Protein AF-A0A4P5XAL6-F1 (afdb_monomer_lite)

Sequence (245 aa):
MLFCTIQKLPTIPAFHLHRITQPHPPSHYTIPGISLDSVKIIDDGGYAGVNVNTYTNENTSASTTALATDFLDVSVTLSTTAAQTLGTVAGSGTASFAITGGGANFQLASKVDIAGQVSIDLQDVAARKLGNTSAGFLNSLASGKANNVVDGDIADAQKVIGEAIKQVSGLRGRVGAFQKNTVGATIRSLGVKIENTAAAQSVIRDADFASETTNLTRSQILISASTNILSIADSAPQSALQLLG

pLDDT: mean 73.7, std 19.78, range [31.06, 97.69]

Radius of gyration: 45.72 Å; chains: 1; bounding box: 78×53×187 Å

Foldseek 3Di:
DDDDDDDDDDDDDDDDDDDDDDPDDPPPPPPQFDDAPDQDQDCPPPDTDGDGDGDHPDQADWDWDWDDDPAFTWIAIDGNVCVPDPPQCQDDDDRNTDRPGHWDWDQLDPDPDPVRIDTDDDDDLPQSPQFHRVLHGNVQCDPPHACDPPPHDVVSNVNSVVRSCVNVVVRVVSVVCCCCPPNVVSVVVVVVVVVVVVVVVVVVVVVVVVVVVVVVVVVVVVVVVVVVVVVVVVVVVVVVVVVVD

Secondary structure (DSSP, 8-state):
-----------PPP-------PPPPP-----TT-------EEESSS-EEE------SSTT--EEEEEE-SS-EEEEEE-HHHHSSTTTTSSSS--SEEE----EEEE-SSS-SGGGEEEE-----STTTSEETTTEEGGGGSTTSTT-TTTS-HHHHHHHHHHHHHHHHHHHHHHHHIIIIIIHHHHHHHHHHHHHHHHHHHHHHHHHHHHHHHHHHHHHHHHHHHHHHHHHHHHHHHHHHTTT-

Structure (mmCIF, N/CA/C/O backbone):
data_AF-A0A4P5XAL6-F1
#
_entry.id   AF-A0A4P5XAL6-F1
#
loop_
_atom_site.group_PDB
_atom_site.id
_atom_site.type_symbol
_atom_site.label_atom_id
_atom_site.label_alt_id
_atom_site.label_comp_id
_atom_site.label_asym_id
_atom_site.label_entity_id
_atom_site.label_seq_id
_atom_site.pdbx_PDB_ins_code
_atom_site.Cartn_x
_atom_site.Cartn_y
_atom_site.Cartn_z
_atom_site.occupancy
_atom_site.B_iso_or_equiv
_atom_site.auth_seq_id
_atom_site.auth_comp_id
_atom_site.auth_asym_id
_atom_site.auth_atom_id
_atom_site.pdbx_PDB_model_num
ATOM 1 N N . MET A 1 1 ? -33.992 -4.496 -98.485 1.00 41.31 1 MET A N 1
ATOM 2 C CA . MET A 1 1 ? -34.266 -5.822 -99.072 1.00 41.31 1 MET A CA 1
ATOM 3 C C . MET A 1 1 ? -34.279 -6.829 -97.945 1.00 41.31 1 MET A C 1
ATOM 5 O O . MET A 1 1 ? -33.242 -7.158 -97.391 1.00 41.31 1 MET A O 1
ATOM 9 N N . LEU A 1 2 ? -35.493 -7.178 -97.543 1.00 32.94 2 LEU A N 1
ATOM 10 C CA . LEU A 1 2 ? -35.835 -8.144 -96.516 1.00 32.94 2 LEU A CA 1
ATOM 11 C C . LEU A 1 2 ? -36.034 -9.473 -97.255 1.00 32.94 2 LEU A C 1
ATOM 13 O O . LEU A 1 2 ? -36.928 -9.546 -98.095 1.00 32.94 2 LEU A O 1
ATOM 17 N N . PHE A 1 3 ? -35.199 -10.480 -97.006 1.00 37.75 3 PHE A N 1
ATOM 18 C CA . PHE A 1 3 ? -35.460 -11.835 -97.492 1.00 37.75 3 PHE A CA 1
ATOM 19 C C . PHE A 1 3 ? -35.366 -12.831 -96.341 1.00 37.75 3 PHE A C 1
ATOM 21 O O . PHE A 1 3 ? -34.322 -13.053 -95.736 1.00 37.75 3 PHE A O 1
ATOM 28 N N . CYS A 1 4 ? -36.545 -13.360 -96.047 1.00 31.06 4 CYS A N 1
ATOM 29 C CA . CYS A 1 4 ? -36.874 -14.467 -95.176 1.00 31.06 4 CYS A CA 1
ATOM 30 C C . CYS A 1 4 ? -36.372 -15.785 -95.786 1.00 31.06 4 CYS A C 1
ATOM 32 O O . CYS A 1 4 ? -36.557 -16.021 -96.982 1.00 31.06 4 CYS A O 1
ATOM 34 N N . THR A 1 5 ? -35.802 -16.681 -94.980 1.00 40.19 5 THR A N 1
ATOM 35 C CA . THR A 1 5 ? -35.803 -18.118 -95.289 1.00 40.19 5 THR A CA 1
ATOM 36 C C . THR A 1 5 ? -35.949 -18.918 -93.996 1.00 40.19 5 THR A C 1
ATOM 38 O O . THR A 1 5 ? -35.354 -18.611 -92.968 1.00 40.19 5 THR A O 1
ATOM 41 N N . ILE A 1 6 ? -36.849 -19.890 -94.074 1.00 37.81 6 ILE A N 1
ATOM 42 C CA . ILE A 1 6 ? -37.548 -20.624 -93.021 1.00 37.81 6 ILE A CA 1
ATOM 43 C C . ILE A 1 6 ? -36.896 -22.004 -92.801 1.00 37.81 6 ILE A C 1
ATOM 45 O O . ILE A 1 6 ? -36.340 -22.571 -93.735 1.00 37.81 6 ILE A O 1
ATOM 49 N N . GLN A 1 7 ? -37.123 -22.565 -91.600 1.00 36.00 7 GLN A N 1
ATOM 50 C CA . GLN A 1 7 ? -36.978 -23.974 -91.169 1.00 36.00 7 GLN A CA 1
ATOM 51 C C . GLN A 1 7 ? -35.555 -24.466 -90.849 1.00 36.00 7 GLN A C 1
ATOM 53 O O . GLN A 1 7 ? -34.633 -24.309 -91.630 1.00 36.00 7 GLN A O 1
ATOM 58 N N . LYS A 1 8 ? -35.309 -25.122 -89.704 1.00 36.16 8 LYS A N 1
ATOM 59 C CA . LYS A 1 8 ? -36.021 -26.315 -89.210 1.00 36.16 8 LYS A CA 1
ATOM 60 C C . LYS A 1 8 ? -35.767 -26.519 -87.698 1.00 36.16 8 LYS A C 1
ATOM 62 O O . LYS A 1 8 ? -34.617 -26.535 -87.274 1.00 36.16 8 LYS A O 1
ATOM 67 N N . LEU A 1 9 ? -36.827 -26.685 -86.899 1.00 43.47 9 LEU A N 1
ATOM 68 C CA . LEU A 1 9 ? -36.751 -27.134 -85.493 1.00 43.47 9 LEU A CA 1
ATOM 69 C C . LEU A 1 9 ? -36.354 -28.621 -85.415 1.00 43.47 9 LEU A C 1
ATOM 71 O O . LEU A 1 9 ? -36.885 -29.416 -86.195 1.00 43.47 9 LEU A O 1
ATOM 75 N N . PRO A 1 10 ? -35.587 -29.018 -84.384 1.00 45.25 10 PRO A N 1
ATOM 76 C CA . PRO A 1 10 ? -35.734 -30.346 -83.802 1.00 45.25 10 PRO A CA 1
ATOM 77 C C . PRO A 1 10 ? -36.001 -30.315 -82.282 1.00 45.25 10 PRO A C 1
ATOM 79 O O . PRO A 1 10 ? -35.174 -29.897 -81.481 1.00 45.25 10 PRO A O 1
ATOM 82 N N . THR A 1 11 ? -37.196 -30.807 -81.937 1.00 41.06 11 THR A N 1
ATOM 83 C CA . THR A 1 11 ? -37.514 -31.773 -80.863 1.00 41.06 11 THR A CA 1
ATOM 84 C C . THR A 1 11 ? -37.006 -31.535 -79.434 1.00 41.06 11 THR A C 1
ATOM 86 O O . THR A 1 11 ? -35.865 -31.827 -79.092 1.00 41.06 11 THR A O 1
ATOM 89 N N . ILE A 1 12 ? -37.954 -31.164 -78.569 1.00 42.97 12 ILE A N 1
ATOM 90 C CA . ILE A 1 12 ? -37.920 -31.290 -77.106 1.00 42.97 12 ILE A CA 1
ATOM 91 C C . ILE A 1 12 ? -38.027 -32.783 -76.733 1.00 42.97 12 ILE A C 1
ATOM 93 O O . ILE A 1 12 ? -39.032 -33.398 -77.101 1.00 42.97 12 ILE A O 1
ATOM 97 N N . PRO A 1 13 ? -37.080 -33.393 -75.995 1.00 43.41 13 PRO A N 1
ATOM 98 C CA . PRO A 1 13 ? -37.334 -34.667 -75.339 1.00 43.41 13 PRO A CA 1
ATOM 99 C C . PRO A 1 13 ? -38.040 -34.459 -73.994 1.00 43.41 13 PRO A C 1
ATOM 101 O O . PRO A 1 13 ? -37.722 -33.570 -73.204 1.00 43.41 13 PRO A O 1
ATOM 104 N N . ALA A 1 14 ? -39.040 -35.307 -73.786 1.00 41.88 14 ALA A N 1
ATOM 105 C CA . ALA A 1 14 ? -39.972 -35.300 -72.682 1.00 41.88 14 ALA A CA 1
ATOM 106 C C . ALA A 1 14 ? -39.328 -35.597 -71.319 1.00 41.88 14 ALA A C 1
ATOM 108 O O . ALA A 1 14 ? -38.440 -36.434 -71.167 1.00 41.88 14 ALA A O 1
ATOM 109 N N . PHE A 1 15 ? -39.900 -34.919 -70.332 1.00 38.25 15 PHE A N 1
ATOM 110 C CA . PHE A 1 15 ? -39.928 -35.199 -68.904 1.00 38.25 15 PHE A CA 1
ATOM 111 C C . PHE A 1 15 ? -39.940 -36.713 -68.604 1.00 38.25 15 PHE A C 1
ATOM 113 O O . PHE A 1 15 ? -40.946 -37.389 -68.819 1.00 38.25 15 PHE A O 1
ATOM 120 N N . HIS A 1 16 ? -38.837 -37.250 -68.080 1.00 40.78 16 HIS A N 1
ATOM 121 C CA . HIS A 1 16 ? -38.828 -38.556 -67.426 1.00 40.78 16 HIS A CA 1
ATOM 122 C C . HIS A 1 16 ? -38.703 -38.317 -65.919 1.00 40.78 16 HIS A C 1
ATOM 124 O O . HIS A 1 16 ? -37.645 -37.921 -65.428 1.00 40.78 16 HIS A O 1
ATOM 130 N N . LEU A 1 17 ? -39.807 -38.507 -65.185 1.00 45.62 17 LEU A N 1
ATOM 131 C CA . LEU A 1 17 ? -39.784 -38.596 -63.726 1.00 45.62 17 LEU A CA 1
ATOM 132 C C . LEU A 1 17 ? -38.912 -39.795 -63.346 1.00 45.62 17 LEU A C 1
ATOM 134 O O . LEU A 1 17 ? -39.371 -40.934 -63.363 1.00 45.62 17 LEU A O 1
ATOM 138 N N . HIS A 1 18 ? -37.675 -39.534 -62.943 1.00 41.50 18 HIS A N 1
ATOM 139 C CA . HIS A 1 18 ? -36.918 -40.476 -62.136 1.00 41.50 18 HIS A CA 1
ATOM 140 C C . HIS A 1 18 ? -36.610 -39.816 -60.797 1.00 41.50 18 HIS A C 1
ATOM 142 O O . HIS A 1 18 ? -35.577 -39.186 -60.588 1.00 41.50 18 HIS A O 1
ATOM 148 N N . ARG A 1 19 ? -37.576 -39.924 -59.879 1.00 49.72 19 ARG A N 1
ATOM 149 C CA . ARG A 1 19 ? -37.336 -39.691 -58.458 1.00 49.72 19 ARG A CA 1
ATOM 150 C C . ARG A 1 19 ? -36.452 -40.841 -57.971 1.00 49.72 19 ARG A C 1
ATOM 152 O O . ARG A 1 19 ? -36.955 -41.913 -57.656 1.00 49.72 19 ARG A O 1
ATOM 159 N N . ILE A 1 20 ? -35.147 -40.604 -57.898 1.00 38.91 20 ILE A N 1
ATOM 160 C CA . ILE A 1 20 ? -34.286 -41.294 -56.941 1.00 38.91 20 ILE A CA 1
ATOM 161 C C . ILE A 1 20 ? -33.679 -40.208 -56.063 1.00 38.91 20 ILE A C 1
ATOM 163 O O . ILE A 1 20 ? -32.932 -39.343 -56.508 1.00 38.91 20 ILE A O 1
ATOM 167 N N . THR A 1 21 ? -34.090 -40.249 -54.807 1.00 48.97 21 THR A N 1
ATOM 168 C CA . THR A 1 21 ? -33.477 -39.608 -53.651 1.00 48.97 21 THR A CA 1
ATOM 169 C C . THR A 1 21 ? -31.951 -39.688 -53.714 1.00 48.97 21 THR A C 1
ATOM 171 O O . THR A 1 21 ? -31.379 -40.743 -53.448 1.00 48.97 21 THR A O 1
ATOM 174 N N . GLN A 1 22 ? -31.288 -38.577 -54.030 1.00 53.84 22 GLN A N 1
ATOM 175 C CA . GLN A 1 22 ? -29.891 -38.397 -53.653 1.00 53.84 22 GLN A CA 1
ATOM 176 C C . GLN A 1 22 ? -29.866 -37.715 -52.281 1.00 53.84 22 GLN A C 1
ATOM 178 O O . GLN A 1 22 ? -30.533 -36.688 -52.117 1.00 53.84 22 GLN A O 1
ATOM 183 N N . PRO A 1 23 ? -29.167 -38.272 -51.277 1.00 44.84 23 PRO A N 1
ATOM 184 C CA . PRO A 1 23 ? -28.975 -37.575 -50.019 1.00 44.84 23 PRO A CA 1
ATOM 185 C C . PRO A 1 23 ? -28.172 -36.310 -50.321 1.00 44.84 23 PRO A C 1
ATOM 187 O O . PRO A 1 23 ? -27.066 -36.382 -50.854 1.00 44.84 23 PRO A O 1
ATOM 190 N N . HIS A 1 24 ? -28.749 -35.147 -50.025 1.00 57.44 24 HIS A N 1
ATOM 191 C CA . HIS A 1 24 ? -27.988 -33.906 -49.999 1.00 57.44 24 HIS A CA 1
ATOM 192 C C . HIS A 1 24 ? -26.832 -34.122 -49.012 1.00 57.44 24 HIS A C 1
ATOM 194 O O . HIS A 1 24 ? -27.110 -34.461 -47.855 1.00 57.44 24 HIS A O 1
ATOM 200 N N . PRO A 1 25 ? -25.555 -34.015 -49.430 1.00 54.38 25 PRO A N 1
ATOM 201 C CA . PRO A 1 25 ? -24.470 -34.061 -48.465 1.00 54.38 25 PRO A CA 1
ATOM 202 C C . PRO A 1 25 ? -24.706 -32.929 -47.459 1.00 54.38 25 PRO A C 1
ATOM 204 O O . PRO A 1 25 ? -25.202 -31.873 -47.863 1.00 54.38 25 PRO A O 1
ATOM 207 N N . PRO A 1 26 ? -24.409 -33.126 -46.162 1.00 47.91 26 PRO A N 1
ATOM 208 C CA . PRO A 1 26 ? -24.524 -32.042 -45.201 1.00 47.91 26 PRO A CA 1
ATOM 209 C C . PRO A 1 26 ? -23.738 -30.862 -45.763 1.00 47.91 26 PRO A C 1
ATOM 211 O O . PRO A 1 26 ? -22.573 -31.018 -46.135 1.00 47.91 26 PRO A O 1
ATOM 214 N N . SER A 1 27 ? -24.395 -29.711 -45.889 1.00 45.72 27 SER A N 1
ATOM 215 C CA . SER A 1 27 ? -23.753 -28.458 -46.253 1.00 45.72 27 SER A CA 1
ATOM 216 C C . SER A 1 27 ? -22.768 -28.107 -45.142 1.00 45.72 27 SER A C 1
ATOM 218 O O . SER A 1 27 ? -23.084 -27.360 -44.217 1.00 45.72 27 SER A O 1
ATOM 220 N N . HIS A 1 28 ? -21.585 -28.713 -45.197 1.00 39.94 28 HIS A N 1
ATOM 221 C CA . HIS A 1 28 ? -20.454 -28.336 -44.381 1.00 39.94 28 HIS A CA 1
ATOM 222 C C . HIS A 1 28 ? -19.998 -26.994 -44.932 1.00 39.94 28 HIS A C 1
ATOM 224 O O . HIS A 1 28 ? -19.349 -26.903 -45.974 1.00 39.94 28 HIS A O 1
ATOM 230 N N . TYR A 1 29 ? -20.410 -25.934 -44.250 1.00 43.41 29 TYR A N 1
ATOM 231 C CA . TYR A 1 29 ? -19.809 -24.631 -44.431 1.00 43.41 29 TYR A CA 1
ATOM 232 C C . TYR A 1 29 ? -18.429 -24.688 -43.776 1.00 43.41 29 TYR A C 1
ATOM 234 O O . TYR A 1 29 ? -18.262 -24.354 -42.606 1.00 43.41 29 TYR A O 1
ATOM 242 N N . THR A 1 30 ? -17.438 -25.197 -44.507 1.00 45.81 30 THR A N 1
ATOM 243 C CA . THR A 1 30 ? -16.043 -25.046 -44.104 1.00 45.81 30 THR A CA 1
ATOM 244 C C . THR A 1 30 ? -15.695 -23.581 -44.312 1.00 45.81 30 THR A C 1
ATOM 246 O O . THR A 1 30 ? -15.407 -23.164 -45.432 1.00 45.81 30 THR A O 1
ATOM 249 N N . ILE A 1 31 ? -15.749 -22.787 -43.242 1.00 50.62 31 ILE A N 1
ATOM 250 C CA . ILE A 1 31 ? -15.038 -21.509 -43.213 1.00 50.62 31 ILE A CA 1
ATOM 251 C C . ILE A 1 31 ? -13.557 -21.869 -43.332 1.00 50.62 31 ILE A C 1
ATOM 253 O O . ILE A 1 31 ? -13.052 -22.590 -42.465 1.00 50.62 31 ILE A O 1
ATOM 257 N N . PRO A 1 32 ? -12.844 -21.428 -44.378 1.00 42.78 32 PRO A N 1
ATOM 258 C CA . PRO A 1 32 ? -11.403 -21.592 -44.414 1.00 42.78 32 PRO A CA 1
ATOM 259 C C . PRO A 1 32 ? -10.813 -20.901 -43.177 1.00 42.78 32 PRO A C 1
ATOM 261 O O . PRO A 1 32 ? -10.963 -19.694 -43.014 1.00 42.78 32 PRO A O 1
ATOM 264 N N . GLY A 1 33 ? -10.175 -21.675 -42.295 1.00 49.91 33 GLY A N 1
ATOM 265 C CA . GLY A 1 33 ? -9.267 -21.140 -41.279 1.00 49.91 33 GLY A CA 1
ATOM 266 C C . GLY A 1 33 ? -9.726 -21.116 -39.819 1.00 49.91 33 GLY A C 1
ATOM 267 O O . GLY A 1 33 ? -8.955 -20.627 -39.002 1.00 49.91 33 GLY A O 1
ATOM 268 N N . ILE A 1 34 ? -10.896 -21.643 -39.433 1.00 50.56 34 ILE A N 1
ATOM 269 C CA . ILE A 1 34 ? -11.237 -21.753 -37.997 1.00 50.56 34 ILE A CA 1
ATOM 270 C C . ILE A 1 34 ? -11.821 -23.133 -37.679 1.00 50.56 34 ILE A C 1
ATOM 272 O O . ILE A 1 34 ? -13.015 -23.375 -37.826 1.00 50.56 34 ILE A O 1
ATOM 276 N N . SER A 1 35 ? -10.956 -24.036 -37.212 1.00 47.62 35 SER A N 1
ATOM 277 C CA . SER A 1 35 ? -11.347 -25.241 -36.476 1.00 47.62 35 SER A CA 1
ATOM 278 C C . SER A 1 35 ? -11.238 -24.931 -34.985 1.00 47.62 35 SER A C 1
ATOM 280 O O . SER A 1 35 ? -10.138 -24.672 -34.501 1.00 47.62 35 SER A O 1
ATOM 282 N N . LEU A 1 36 ? -12.355 -24.949 -34.255 1.00 49.97 36 LEU A N 1
ATOM 283 C CA . LEU A 1 36 ? -12.335 -24.956 -32.791 1.00 49.97 36 LEU A CA 1
ATOM 284 C C . LEU A 1 36 ? -11.966 -26.372 -32.339 1.00 49.97 36 LEU A C 1
ATOM 286 O O . LEU A 1 36 ? -12.836 -27.234 -32.230 1.00 49.97 36 LEU A O 1
ATOM 290 N N . ASP A 1 37 ? -10.675 -26.619 -32.124 1.00 55.00 37 ASP A N 1
ATOM 291 C CA . ASP A 1 37 ? -10.241 -27.814 -31.407 1.00 55.00 37 ASP A CA 1
ATOM 292 C C . ASP A 1 37 ? -10.510 -27.582 -29.913 1.00 55.00 37 ASP A C 1
ATOM 294 O O . ASP A 1 37 ? -10.089 -26.585 -29.332 1.00 55.00 37 ASP A O 1
ATOM 298 N N . SER A 1 38 ? -11.343 -28.450 -29.353 1.00 50.44 38 SER A N 1
ATOM 299 C CA . SER A 1 38 ? -11.975 -28.394 -28.030 1.00 50.44 38 SER A CA 1
ATOM 300 C C . SER A 1 38 ? -11.263 -27.577 -26.928 1.00 50.44 38 SER A C 1
ATOM 302 O O . SER A 1 38 ? -10.138 -27.868 -26.534 1.00 50.44 38 SER A O 1
ATOM 304 N N . VAL A 1 39 ? -11.981 -26.625 -26.311 1.00 54.09 39 VAL A N 1
ATOM 305 C CA . VAL A 1 39 ? -11.573 -26.033 -25.022 1.00 54.09 39 VAL A CA 1
ATOM 306 C C . VAL A 1 39 ? -11.831 -27.066 -23.927 1.00 54.09 39 VAL A C 1
ATOM 308 O O . VAL A 1 39 ? -12.947 -27.194 -23.421 1.00 54.09 39 VAL A O 1
ATOM 311 N N . LYS A 1 40 ? -10.803 -27.839 -23.575 1.00 50.75 40 LYS A N 1
ATOM 312 C CA . LYS A 1 40 ? -10.838 -28.747 -22.425 1.00 50.75 40 LYS A CA 1
ATOM 313 C C . LYS A 1 40 ? -10.223 -28.042 -21.217 1.00 50.75 40 LYS A C 1
ATOM 315 O O . LYS A 1 40 ? -9.022 -27.795 -21.205 1.00 50.75 40 LYS A O 1
ATOM 320 N N . ILE A 1 41 ? -11.038 -27.751 -20.205 1.00 56.47 41 ILE A N 1
ATOM 321 C CA . ILE A 1 41 ? -10.546 -27.407 -18.865 1.00 56.47 41 ILE A CA 1
ATOM 322 C C . ILE A 1 41 ? -10.186 -28.735 -18.196 1.00 56.47 41 ILE A C 1
ATOM 324 O O . ILE A 1 41 ? -11.062 -29.572 -17.972 1.00 56.47 41 ILE A O 1
ATOM 328 N N . ILE A 1 42 ? -8.897 -28.967 -17.957 1.00 55.56 42 ILE A N 1
ATOM 329 C CA . ILE A 1 42 ? -8.420 -30.117 -17.182 1.00 55.56 42 ILE A CA 1
ATOM 330 C C . ILE A 1 42 ? -8.252 -29.629 -15.742 1.00 55.56 42 ILE A C 1
ATOM 332 O O . ILE A 1 42 ? -7.447 -28.730 -15.508 1.00 55.56 42 ILE A O 1
ATOM 336 N N . ASP A 1 43 ? -9.030 -30.183 -14.813 1.00 51.84 43 ASP A N 1
ATOM 337 C CA . ASP A 1 43 ? -8.844 -30.006 -13.371 1.00 51.84 43 ASP A CA 1
ATOM 338 C C . ASP A 1 43 ? -8.392 -31.342 -12.774 1.00 51.84 43 ASP A C 1
ATOM 340 O O . ASP A 1 43 ? -9.211 -32.192 -12.430 1.00 51.84 43 ASP A O 1
ATOM 344 N N . ASP A 1 44 ? -7.073 -31.530 -12.697 1.00 47.22 44 ASP A N 1
ATOM 345 C CA . ASP A 1 44 ? -6.452 -32.696 -12.055 1.00 47.22 44 ASP A CA 1
ATOM 346 C C . ASP A 1 44 ? -6.010 -32.374 -10.607 1.00 47.22 44 ASP A C 1
ATOM 348 O O . ASP A 1 44 ? -5.062 -32.964 -10.085 1.00 47.22 44 ASP A O 1
ATOM 352 N N . GLY A 1 45 ? -6.686 -31.435 -9.927 1.00 49.09 45 GLY A N 1
ATOM 353 C CA . GLY A 1 45 ? -6.506 -31.206 -8.486 1.00 49.09 45 GLY A CA 1
ATOM 354 C C . GLY A 1 45 ? -5.324 -30.310 -8.099 1.00 49.09 45 GLY A C 1
ATOM 355 O O . GLY A 1 45 ? -4.765 -30.457 -7.012 1.00 49.09 45 GLY A O 1
ATOM 356 N N . GLY A 1 46 ? -4.944 -29.361 -8.959 1.00 49.88 46 GLY A N 1
ATOM 357 C CA . GLY A 1 46 ? -3.939 -28.346 -8.611 1.00 49.88 46 GLY A CA 1
ATOM 358 C C . GLY A 1 46 ? -3.501 -27.424 -9.749 1.00 49.88 46 GLY A C 1
ATOM 359 O O . GLY A 1 46 ? -2.972 -26.346 -9.484 1.00 49.88 46 GLY A O 1
ATOM 360 N N . TYR A 1 47 ? -3.749 -27.806 -11.005 1.00 47.06 47 TYR A N 1
ATOM 361 C CA . TYR A 1 47 ? -3.360 -27.028 -12.181 1.00 47.06 47 TYR A CA 1
ATOM 362 C C . TYR A 1 47 ? -4.495 -27.007 -13.206 1.00 47.06 47 TYR A C 1
ATOM 364 O O . TYR A 1 47 ? -4.834 -28.042 -13.771 1.00 47.06 47 TYR A O 1
ATOM 372 N N . ALA A 1 48 ? -5.062 -25.824 -13.460 1.00 52.47 48 ALA A N 1
ATOM 373 C CA . ALA A 1 48 ? -5.994 -25.609 -14.562 1.00 52.47 48 ALA A CA 1
ATOM 374 C C . ALA A 1 48 ? -5.193 -25.423 -15.859 1.00 52.47 48 ALA A C 1
ATOM 376 O O . ALA A 1 48 ? -4.444 -24.458 -15.999 1.00 52.47 48 ALA A O 1
ATOM 377 N N . GLY A 1 49 ? -5.314 -26.359 -16.798 1.00 53.09 49 GLY A N 1
ATOM 378 C CA . GLY A 1 49 ? -4.694 -26.258 -18.122 1.00 53.09 49 GLY A CA 1
ATOM 379 C C . GLY A 1 49 ? -5.703 -25.820 -19.181 1.00 53.09 49 GLY A C 1
ATOM 380 O O . GLY A 1 49 ? -6.798 -26.375 -19.244 1.00 53.09 49 GLY A O 1
ATOM 381 N N . VAL A 1 50 ? -5.328 -24.864 -20.037 1.00 57.56 50 VAL A N 1
ATOM 382 C CA . VAL A 1 50 ? -6.065 -24.519 -21.265 1.00 57.56 50 VAL A CA 1
ATOM 383 C C . VAL A 1 50 ? -5.216 -24.975 -22.451 1.00 57.56 50 VAL A C 1
ATOM 385 O O . VAL A 1 50 ? -4.141 -24.429 -22.689 1.00 57.56 50 VAL A O 1
ATOM 388 N N . ASN A 1 51 ? -5.665 -26.001 -23.177 1.00 53.16 51 ASN A N 1
ATOM 389 C CA . ASN A 1 51 ? -5.007 -26.448 -24.405 1.00 53.16 51 ASN A CA 1
ATOM 390 C C . ASN A 1 51 ? -5.639 -25.718 -25.596 1.00 53.16 51 ASN A C 1
ATOM 392 O O . ASN A 1 51 ? -6.842 -25.844 -25.815 1.00 53.16 51 ASN A O 1
ATOM 396 N N . VAL A 1 52 ? -4.848 -24.933 -26.330 1.00 58.94 52 VAL A N 1
ATOM 397 C CA . VAL A 1 52 ? -5.302 -24.265 -27.554 1.00 58.94 52 VAL A CA 1
ATOM 398 C C . VAL A 1 52 ? -4.441 -24.709 -28.718 1.00 58.94 52 VAL A C 1
ATOM 400 O O . VAL A 1 52 ? -3.309 -24.258 -28.891 1.00 58.94 52 VAL A O 1
ATOM 403 N N . ASN A 1 53 ? -5.010 -25.596 -29.524 1.00 54.84 53 ASN A N 1
ATOM 404 C CA . ASN A 1 53 ? -4.412 -26.080 -30.752 1.00 54.84 53 ASN A CA 1
ATOM 405 C C . ASN A 1 53 ? -4.945 -25.233 -31.918 1.00 54.84 53 ASN A C 1
ATOM 407 O O . ASN A 1 53 ? -6.151 -25.186 -32.161 1.00 54.84 53 ASN A O 1
ATOM 411 N N . THR A 1 54 ? -4.064 -24.515 -32.616 1.00 53.59 54 THR A N 1
ATOM 412 C CA . THR A 1 54 ? -4.438 -23.702 -33.784 1.00 53.59 54 THR A CA 1
ATOM 413 C C . THR A 1 54 ? -3.766 -24.261 -35.031 1.00 53.59 54 THR A C 1
ATOM 415 O O . THR A 1 54 ? -2.544 -24.300 -35.124 1.00 53.59 54 THR A O 1
ATOM 418 N N . TYR A 1 55 ? -4.572 -24.700 -36.000 1.00 57.09 55 TYR A N 1
ATOM 419 C CA . TYR A 1 55 ? -4.113 -25.040 -37.346 1.00 57.09 55 TYR A CA 1
ATOM 420 C C . TYR A 1 55 ? -4.538 -23.923 -38.297 1.00 57.09 55 TYR A C 1
ATOM 422 O O . TYR A 1 55 ? -5.668 -23.921 -38.786 1.00 57.09 55 TYR A O 1
ATOM 430 N N . THR A 1 56 ? -3.651 -22.968 -38.570 1.00 51.00 56 THR A N 1
ATOM 431 C CA . THR A 1 56 ? -3.857 -21.993 -39.648 1.00 51.00 56 THR A CA 1
ATOM 432 C C . THR A 1 56 ? -2.612 -21.912 -40.530 1.00 51.00 56 THR A C 1
ATOM 434 O O . THR A 1 56 ? -1.490 -21.780 -40.054 1.00 51.00 56 THR A O 1
ATOM 437 N N . ASN A 1 57 ? -2.818 -22.007 -41.846 1.00 48.19 57 ASN A N 1
ATOM 438 C CA . ASN A 1 57 ? -1.795 -21.823 -42.884 1.00 48.19 57 ASN A CA 1
ATOM 439 C C . ASN A 1 57 ? -1.586 -20.330 -43.229 1.00 48.19 57 ASN A C 1
ATOM 441 O O . ASN A 1 57 ? -1.101 -20.015 -44.312 1.00 48.19 57 ASN A O 1
ATOM 445 N N . GLU A 1 58 ? -1.964 -19.402 -42.340 1.00 49.06 58 GLU A N 1
ATOM 446 C CA . GLU A 1 58 ? -1.820 -17.960 -42.565 1.00 49.06 58 GLU A CA 1
ATOM 447 C C . GLU A 1 58 ? -1.126 -17.260 -41.390 1.00 49.06 58 GLU A C 1
ATOM 449 O O . GLU A 1 58 ? -1.465 -17.432 -40.220 1.00 49.06 58 GLU A O 1
ATOM 454 N N . ASN A 1 59 ? -0.118 -16.461 -41.741 1.00 52.91 59 ASN A N 1
ATOM 455 C CA . ASN A 1 59 ? 0.941 -15.906 -40.895 1.00 52.91 59 ASN A CA 1
ATOM 456 C C . ASN A 1 59 ? 0.502 -14.754 -39.953 1.00 52.91 59 ASN A C 1
ATOM 458 O O . ASN A 1 59 ? 1.305 -13.867 -39.660 1.00 52.91 59 ASN A O 1
ATOM 462 N N . THR A 1 60 ? -0.763 -14.703 -39.526 1.00 52.09 60 THR A N 1
ATOM 463 C CA . THR A 1 60 ? -1.350 -13.503 -38.888 1.00 52.09 60 THR A CA 1
ATOM 464 C C . THR A 1 60 ? -2.329 -13.763 -37.741 1.00 52.09 60 THR A C 1
ATOM 466 O O . THR A 1 60 ? -2.704 -12.814 -37.053 1.00 52.09 60 THR A O 1
ATOM 469 N N . SER A 1 61 ? -2.727 -15.005 -37.457 1.00 56.50 61 SER A N 1
ATOM 470 C CA . SER A 1 61 ? -3.646 -15.282 -36.342 1.00 56.50 61 SER A CA 1
ATOM 471 C C . SER A 1 61 ? -2.885 -15.431 -35.020 1.00 56.50 61 SER A C 1
ATOM 473 O O . SER A 1 61 ? -2.140 -16.386 -34.819 1.00 56.50 61 SER A O 1
ATOM 475 N N . ALA A 1 62 ? -3.062 -14.470 -34.113 1.00 61.03 62 ALA A N 1
ATOM 476 C CA . ALA A 1 62 ? -2.629 -14.583 -32.724 1.00 61.03 62 ALA A CA 1
ATOM 477 C C . ALA A 1 62 ? -3.700 -15.325 -31.910 1.00 61.03 62 ALA A C 1
ATOM 479 O O . ALA A 1 62 ? -4.867 -14.940 -31.927 1.00 61.03 62 ALA A O 1
ATOM 480 N N . SER A 1 63 ? -3.304 -16.375 -31.196 1.00 66.31 63 SER A N 1
ATOM 481 C CA . SER A 1 63 ? -4.152 -17.093 -30.248 1.00 66.31 63 SER A CA 1
ATOM 482 C C . SER A 1 63 ? -3.780 -16.687 -28.827 1.00 66.31 63 SER A C 1
ATOM 484 O O . SER A 1 63 ? -2.658 -16.941 -28.390 1.00 66.31 63 SER A O 1
ATOM 486 N N . THR A 1 64 ? -4.694 -16.033 -28.111 1.00 64.75 64 THR A N 1
ATOM 487 C CA . THR A 1 64 ? -4.478 -15.612 -26.722 1.00 64.75 64 THR A CA 1
ATOM 488 C C . THR A 1 64 ? -5.237 -16.527 -25.771 1.00 64.75 64 THR A C 1
ATOM 490 O O . THR A 1 64 ? -6.464 -16.586 -25.800 1.00 64.75 64 THR A O 1
ATOM 493 N N . THR A 1 65 ? -4.507 -17.200 -24.887 1.00 65.25 65 THR A N 1
ATOM 494 C CA . THR A 1 65 ? -5.051 -17.903 -23.722 1.00 65.25 65 THR A CA 1
ATOM 495 C C . THR A 1 65 ? -4.772 -17.084 -22.478 1.00 65.25 65 THR A C 1
ATOM 497 O O . THR A 1 65 ? -3.618 -16.748 -22.217 1.00 65.25 65 THR A O 1
ATOM 500 N N . ALA A 1 66 ? -5.803 -16.780 -21.700 1.00 64.94 66 ALA A N 1
ATOM 501 C CA . ALA A 1 66 ? -5.657 -16.103 -20.421 1.00 64.94 66 ALA A CA 1
ATOM 502 C C . ALA A 1 66 ? -6.164 -17.000 -19.289 1.00 64.94 66 ALA A C 1
ATOM 504 O O . ALA A 1 66 ? -7.227 -17.610 -19.402 1.00 64.94 66 ALA A O 1
ATOM 505 N N . LEU A 1 67 ? -5.394 -17.068 -18.209 1.00 64.50 67 LEU A N 1
ATOM 506 C CA . LEU A 1 67 ? -5.816 -17.568 -16.911 1.00 64.50 67 LEU A CA 1
ATOM 507 C C . LEU A 1 67 ? -5.848 -16.369 -15.972 1.00 64.50 67 LEU A C 1
ATOM 509 O O . LEU A 1 67 ? -4.806 -15.910 -15.510 1.00 64.50 67 LEU A O 1
ATOM 513 N N . ALA A 1 68 ? -7.055 -15.882 -15.706 1.00 63.66 68 ALA A N 1
ATOM 514 C CA . ALA A 1 68 ? -7.299 -14.869 -14.697 1.00 63.66 68 ALA A CA 1
ATOM 515 C C . ALA A 1 68 ? -7.831 -15.562 -13.440 1.00 63.66 68 ALA A C 1
ATOM 517 O O . ALA A 1 68 ? -8.928 -16.122 -13.431 1.00 63.66 68 ALA A O 1
ATOM 518 N N . THR A 1 69 ? -7.028 -15.542 -12.386 1.00 65.62 69 THR A N 1
ATOM 519 C CA . THR A 1 69 ? -7.446 -15.879 -11.023 1.00 65.62 69 THR A CA 1
ATOM 520 C C . THR A 1 69 ? -7.379 -14.617 -10.168 1.00 65.62 69 THR A C 1
ATOM 522 O O . THR A 1 69 ? -6.806 -13.614 -10.587 1.00 65.62 69 THR A O 1
ATOM 525 N N . ASP A 1 70 ? -7.908 -14.670 -8.948 1.00 58.06 70 ASP A N 1
ATOM 526 C CA . ASP A 1 70 ? -7.849 -13.546 -7.999 1.00 58.06 70 ASP A CA 1
ATOM 527 C C . ASP A 1 70 ? -6.404 -13.125 -7.636 1.00 58.06 70 ASP A C 1
ATOM 529 O O . ASP A 1 70 ? -6.156 -11.998 -7.218 1.00 58.06 70 ASP A O 1
ATOM 533 N N . PHE A 1 71 ? -5.423 -14.018 -7.831 1.00 54.03 71 PHE A N 1
ATOM 534 C CA . PHE A 1 71 ? -4.027 -13.826 -7.406 1.00 54.03 71 PHE A CA 1
ATOM 535 C C . PHE A 1 71 ? -3.018 -13.792 -8.554 1.00 54.03 71 PHE A C 1
ATOM 537 O O . PHE A 1 71 ? -1.859 -13.426 -8.357 1.00 54.03 71 PHE A O 1
ATOM 544 N N . LEU A 1 72 ? -3.426 -14.237 -9.737 1.00 56.59 72 LEU A N 1
ATOM 545 C CA . LEU A 1 72 ? -2.535 -14.440 -10.864 1.00 56.59 72 LEU A CA 1
ATOM 546 C C . LEU A 1 72 ? -3.308 -14.203 -12.156 1.00 56.59 72 LEU A C 1
ATOM 548 O O . LEU A 1 72 ? -4.252 -14.936 -12.454 1.00 56.59 72 LEU A O 1
ATOM 552 N N . ASP A 1 73 ? -2.865 -13.199 -12.906 1.00 64.69 73 ASP A N 1
ATOM 553 C CA . ASP A 1 73 ? -3.303 -12.939 -14.271 1.00 64.69 73 ASP A CA 1
ATOM 554 C C . ASP A 1 73 ? -2.163 -13.316 -15.220 1.00 64.69 73 ASP A C 1
ATOM 556 O O . ASP A 1 73 ? -1.142 -12.622 -15.317 1.00 64.69 73 ASP A O 1
ATOM 560 N N . VAL A 1 74 ? -2.306 -14.472 -15.868 1.00 66.00 74 VAL A N 1
ATOM 561 C CA . VAL A 1 74 ? -1.377 -14.939 -16.897 1.00 66.00 74 VAL A CA 1
ATOM 562 C C . VAL A 1 74 ? -2.080 -14.869 -18.233 1.00 66.00 74 VAL A C 1
ATOM 564 O O . VAL A 1 74 ? -3.039 -15.596 -18.473 1.00 66.00 74 VAL A O 1
ATOM 567 N N . SER A 1 75 ? -1.542 -14.070 -19.145 1.00 68.81 75 SER A N 1
ATOM 568 C CA . SER A 1 75 ? -1.931 -14.117 -20.549 1.00 68.81 75 SER A CA 1
ATOM 569 C C . SER A 1 75 ? -0.766 -14.623 -21.389 1.00 68.81 75 SER A C 1
ATOM 571 O O . SER A 1 75 ? 0.374 -14.163 -21.280 1.00 68.81 75 SER A O 1
ATOM 573 N N . VAL A 1 76 ? -1.060 -15.613 -22.221 1.00 70.38 76 VAL A N 1
ATOM 574 C CA . VAL A 1 76 ? -0.127 -16.209 -23.171 1.00 70.38 76 VAL A CA 1
ATOM 575 C C . VAL A 1 76 ? -0.701 -15.981 -24.551 1.00 70.38 76 VAL A C 1
ATOM 577 O O . VAL A 1 76 ? -1.808 -16.420 -24.848 1.00 70.38 76 VAL A O 1
ATOM 580 N N . THR A 1 77 ? 0.039 -15.261 -25.387 1.00 69.12 77 THR A N 1
ATOM 581 C CA . THR A 1 77 ? -0.344 -15.030 -26.782 1.00 69.12 77 THR A CA 1
ATOM 582 C C . THR A 1 77 ? 0.638 -15.757 -27.686 1.00 69.12 77 THR A C 1
ATOM 584 O O . THR A 1 77 ? 1.841 -15.482 -27.682 1.00 69.12 77 THR A O 1
ATOM 587 N N . LEU A 1 78 ? 0.116 -16.702 -28.459 1.00 67.62 78 LEU A N 1
ATOM 588 C CA . LEU A 1 78 ? 0.843 -17.499 -29.433 1.00 67.62 78 LEU A CA 1
ATOM 589 C C . LEU A 1 78 ? 0.569 -16.910 -30.821 1.00 67.62 78 LEU A C 1
ATOM 591 O O . LEU A 1 78 ? -0.553 -16.965 -31.315 1.00 67.62 78 LEU A O 1
ATOM 595 N N . SER A 1 79 ? 1.579 -16.303 -31.443 1.00 68.25 79 SER A N 1
ATOM 596 C CA . SER A 1 79 ? 1.494 -15.730 -32.793 1.00 68.25 79 SER A CA 1
ATOM 597 C C . SER A 1 79 ? 2.718 -16.141 -33.604 1.00 68.25 79 SER A C 1
ATOM 599 O O . SER A 1 79 ? 3.845 -16.061 -33.110 1.00 68.25 79 SER A O 1
ATOM 601 N N . THR A 1 80 ? 2.516 -16.528 -34.866 1.00 62.88 80 THR A N 1
ATOM 602 C CA . THR A 1 80 ? 3.608 -16.884 -35.788 1.00 62.88 80 THR A CA 1
ATOM 603 C C . THR A 1 80 ? 4.543 -15.702 -36.057 1.00 62.88 80 THR A C 1
ATOM 605 O O . THR A 1 80 ? 5.743 -15.904 -36.235 1.00 62.88 80 THR A O 1
ATOM 608 N N . THR A 1 81 ? 4.039 -14.463 -36.026 1.00 62.97 81 THR A N 1
ATOM 609 C CA . THR A 1 81 ? 4.845 -13.236 -36.148 1.00 62.97 81 THR A CA 1
ATOM 610 C C . THR A 1 81 ? 5.756 -13.037 -34.931 1.00 62.97 81 THR A C 1
ATOM 612 O O . THR A 1 81 ? 6.935 -12.708 -35.075 1.00 62.97 81 THR A O 1
ATOM 615 N N . ALA A 1 82 ? 5.237 -13.291 -33.724 1.00 58.12 82 ALA A N 1
ATOM 616 C CA . ALA A 1 82 ? 6.006 -13.192 -32.482 1.00 58.12 82 ALA A CA 1
ATOM 617 C C . ALA A 1 82 ? 7.043 -14.323 -32.339 1.00 58.12 82 ALA A C 1
ATOM 619 O O . ALA A 1 82 ? 8.130 -14.077 -31.819 1.00 58.12 82 ALA A O 1
ATOM 620 N N . ALA A 1 83 ? 6.730 -15.528 -32.833 1.00 54.41 83 ALA A N 1
ATOM 621 C CA . ALA A 1 83 ? 7.580 -16.720 -32.749 1.00 54.41 83 ALA A CA 1
ATOM 622 C C . ALA A 1 83 ? 8.749 -16.744 -33.756 1.00 54.41 83 ALA A C 1
ATOM 624 O O . ALA A 1 83 ? 9.784 -17.342 -33.473 1.00 54.41 83 ALA A O 1
ATOM 625 N N . GLN A 1 84 ? 8.613 -16.097 -34.919 1.00 57.34 84 GLN A N 1
ATOM 626 C CA . GLN A 1 84 ? 9.651 -16.083 -35.965 1.00 57.34 84 GLN A CA 1
ATOM 627 C C . GLN A 1 84 ? 10.724 -15.001 -35.769 1.00 57.34 84 GLN A C 1
ATOM 629 O O . GLN A 1 84 ? 11.742 -15.003 -36.460 1.00 57.34 84 GLN A O 1
ATOM 634 N N . THR A 1 85 ? 10.534 -14.086 -34.817 1.00 51.06 85 THR A N 1
ATOM 635 C CA . THR A 1 85 ? 11.499 -13.018 -34.545 1.00 51.06 85 THR A CA 1
ATOM 636 C C . THR A 1 85 ? 12.432 -13.449 -33.413 1.00 51.06 85 THR A C 1
ATOM 638 O O . THR A 1 85 ? 12.062 -13.432 -32.240 1.00 51.06 85 THR A O 1
ATOM 641 N N . LEU A 1 86 ? 13.661 -13.845 -33.750 1.00 47.44 86 LEU A N 1
ATOM 642 C CA . LEU A 1 86 ? 14.6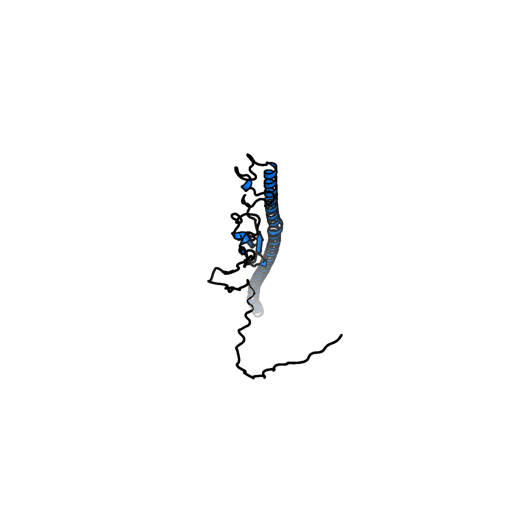89 -14.206 -32.772 1.00 47.44 86 LEU A CA 1
ATOM 643 C C . LEU A 1 86 ? 14.994 -12.993 -31.862 1.00 47.44 86 LEU A C 1
ATOM 645 O O . LEU A 1 86 ? 15.648 -12.048 -32.292 1.00 47.44 86 LEU A O 1
ATOM 649 N N . GLY A 1 87 ? 14.505 -13.003 -30.614 1.00 52.09 87 GLY A N 1
ATOM 650 C CA . GLY A 1 87 ? 14.799 -11.960 -29.611 1.00 52.09 87 GLY A CA 1
ATOM 651 C C . GLY A 1 87 ? 13.601 -11.301 -28.907 1.00 52.09 87 GLY A C 1
ATOM 652 O O . GLY A 1 87 ? 13.805 -10.485 -28.008 1.00 52.09 87 GLY A O 1
ATOM 653 N N . THR A 1 88 ? 12.356 -11.662 -29.225 1.00 48.34 88 THR A N 1
ATOM 654 C CA . THR A 1 88 ? 11.140 -11.058 -28.628 1.00 48.34 88 THR A CA 1
ATOM 655 C C . THR A 1 88 ? 10.711 -11.645 -27.275 1.00 48.34 88 THR A C 1
ATOM 657 O O . THR A 1 88 ? 9.668 -11.268 -26.748 1.00 48.34 88 THR A O 1
ATOM 660 N N . VAL A 1 89 ? 11.540 -12.466 -26.617 1.00 50.84 89 VAL A N 1
ATOM 661 C CA . VAL A 1 89 ? 11.352 -12.786 -25.180 1.00 50.84 89 VAL A CA 1
ATOM 662 C C . VAL A 1 89 ? 11.624 -11.548 -24.295 1.00 50.84 89 VAL A C 1
ATOM 664 O O . VAL A 1 89 ? 11.328 -11.540 -23.100 1.00 50.84 89 VAL A O 1
ATOM 667 N N . ALA A 1 90 ? 12.141 -10.447 -24.862 1.00 50.12 90 ALA A N 1
ATOM 668 C CA . ALA A 1 90 ? 12.393 -9.218 -24.109 1.00 50.12 90 ALA A CA 1
ATOM 669 C C . ALA A 1 90 ? 12.355 -7.902 -24.922 1.00 50.12 90 ALA A C 1
ATOM 671 O O . ALA A 1 90 ? 13.058 -6.966 -24.546 1.00 50.12 90 ALA A O 1
ATOM 672 N N . GLY A 1 91 ? 11.557 -7.768 -25.991 1.00 51.62 91 GLY A N 1
ATOM 673 C CA . GLY A 1 91 ? 11.537 -6.504 -26.746 1.00 51.62 91 GLY A CA 1
ATOM 674 C C . GLY A 1 91 ? 10.309 -6.246 -27.621 1.00 51.62 91 GLY A C 1
ATOM 675 O O . GLY A 1 91 ? 9.975 -7.053 -28.476 1.00 51.62 91 GLY A O 1
ATOM 676 N N . SER A 1 92 ? 9.707 -5.066 -27.424 1.00 56.97 92 SER A N 1
ATOM 677 C CA . SER A 1 92 ? 8.910 -4.267 -28.380 1.00 56.97 92 SER A CA 1
ATOM 678 C C . SER A 1 92 ? 7.691 -4.881 -29.090 1.00 56.97 92 SER A C 1
ATOM 680 O O . SER A 1 92 ? 7.176 -4.283 -30.033 1.00 56.97 92 SER A O 1
ATOM 682 N N . GLY A 1 93 ? 7.176 -6.012 -28.630 1.00 57.22 93 GLY A N 1
ATOM 683 C CA . GLY A 1 93 ? 5.880 -6.560 -29.030 1.00 57.22 93 GLY A CA 1
ATOM 684 C C . GLY A 1 93 ? 5.260 -7.283 -27.842 1.00 57.22 93 GLY A C 1
ATOM 685 O O . GLY A 1 93 ? 5.984 -7.606 -26.897 1.00 57.22 93 GLY A O 1
ATOM 686 N N . THR A 1 94 ? 3.939 -7.488 -27.859 1.00 50.22 94 THR A N 1
ATOM 687 C CA . THR A 1 94 ? 3.191 -8.223 -26.826 1.00 50.22 94 THR A CA 1
ATOM 688 C C . THR A 1 94 ? 3.973 -9.477 -26.448 1.00 50.22 94 THR A C 1
ATOM 690 O O . THR A 1 94 ? 4.149 -10.365 -27.283 1.00 50.22 94 THR A O 1
ATOM 693 N N . ALA A 1 95 ? 4.542 -9.508 -25.238 1.00 52.88 95 ALA A N 1
ATOM 694 C CA . ALA A 1 95 ? 5.395 -10.618 -24.844 1.00 52.88 95 ALA A CA 1
ATOM 695 C C . ALA A 1 95 ? 4.559 -11.899 -24.917 1.00 52.88 95 ALA A C 1
ATOM 697 O O . ALA A 1 95 ? 3.441 -11.933 -24.408 1.00 52.88 95 ALA A O 1
ATOM 698 N N . SER A 1 96 ? 5.089 -12.942 -25.562 1.00 50.69 96 SER A N 1
ATOM 699 C CA . SER A 1 96 ? 4.372 -14.219 -25.703 1.00 50.69 96 SER A CA 1
ATOM 700 C C . SER A 1 96 ? 3.990 -14.812 -24.338 1.00 50.69 96 SER A C 1
ATOM 702 O O . SER A 1 96 ? 2.993 -15.517 -24.229 1.00 50.69 96 SER A O 1
ATOM 704 N N . PHE A 1 97 ? 4.730 -14.430 -23.291 1.00 50.34 97 PHE A N 1
ATOM 705 C CA . PHE A 1 97 ? 4.416 -14.645 -21.887 1.00 50.34 97 PHE A CA 1
ATOM 706 C C . PHE A 1 97 ? 4.720 -13.354 -21.104 1.00 50.34 97 PHE A C 1
ATOM 708 O O . PHE A 1 97 ? 5.885 -12.961 -20.982 1.00 50.34 97 PHE A O 1
ATOM 715 N N . ALA A 1 98 ? 3.686 -12.674 -20.603 1.00 54.53 98 ALA A N 1
ATOM 716 C CA . ALA A 1 98 ? 3.815 -11.521 -19.712 1.00 54.53 98 ALA A CA 1
ATOM 717 C C . ALA A 1 98 ? 3.109 -11.811 -18.385 1.00 54.53 98 ALA A C 1
ATOM 719 O O . ALA A 1 98 ? 1.907 -12.061 -18.359 1.00 54.53 98 ALA A O 1
ATOM 720 N N . ILE A 1 99 ? 3.852 -11.718 -17.282 1.00 54.81 99 ILE A N 1
ATOM 721 C CA . ILE A 1 99 ? 3.268 -11.589 -15.945 1.00 54.81 99 ILE A CA 1
ATOM 722 C C . ILE A 1 99 ? 3.086 -10.087 -15.720 1.00 54.81 99 ILE A C 1
ATOM 724 O O . ILE A 1 99 ? 4.032 -9.383 -15.367 1.00 54.81 99 ILE A O 1
ATOM 728 N N . THR A 1 100 ? 1.895 -9.583 -16.038 1.00 55.66 100 THR A N 1
ATOM 729 C CA . THR A 1 100 ? 1.542 -8.159 -15.875 1.00 55.66 100 THR A CA 1
ATOM 730 C C . THR A 1 100 ? 1.009 -7.870 -14.466 1.00 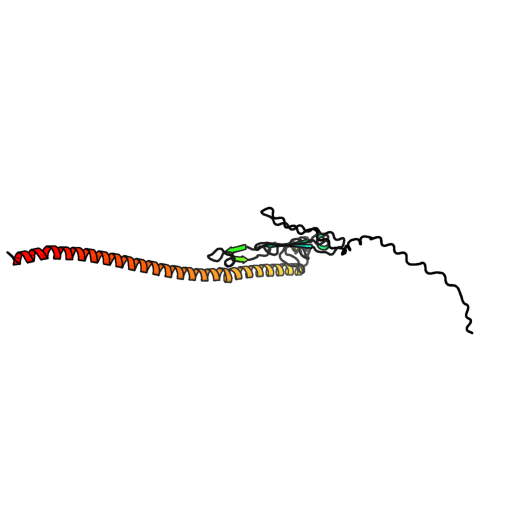55.66 100 THR A C 1
ATOM 732 O O . THR A 1 100 ? 1.010 -6.718 -14.035 1.00 55.66 100 THR A O 1
ATOM 735 N N . GLY A 1 101 ? 0.615 -8.917 -13.734 1.00 62.00 101 GLY A N 1
ATOM 736 C CA . GLY A 1 101 ? 0.119 -8.863 -12.361 1.00 62.00 101 GLY A CA 1
ATOM 737 C C . GLY A 1 101 ? 0.725 -9.969 -11.498 1.00 62.00 101 GLY A C 1
ATOM 738 O O . GLY A 1 101 ? 1.055 -11.047 -11.989 1.00 62.00 101 GLY A O 1
ATOM 739 N N . GLY A 1 102 ? 0.913 -9.672 -10.215 1.00 64.88 102 GLY A N 1
ATOM 740 C CA . GLY A 1 102 ? 1.644 -10.512 -9.272 1.00 64.88 102 GLY A CA 1
ATOM 741 C C . GLY A 1 102 ? 2.184 -9.642 -8.147 1.00 64.88 102 GLY A C 1
ATOM 742 O O . GLY A 1 102 ? 3.337 -9.209 -8.177 1.00 64.88 102 GLY A O 1
ATOM 743 N N . GLY A 1 103 ? 1.312 -9.331 -7.197 1.00 67.50 103 GLY A N 1
ATOM 744 C CA . GLY A 1 103 ? 1.598 -8.468 -6.061 1.00 67.50 103 GLY A CA 1
ATOM 745 C C . GLY A 1 103 ? 1.624 -9.225 -4.748 1.00 67.50 103 GLY A C 1
ATOM 746 O O . GLY A 1 103 ? 1.320 -10.413 -4.668 1.00 67.50 103 GLY A O 1
ATOM 747 N N . ALA A 1 104 ? 1.983 -8.509 -3.688 1.00 74.31 104 ALA A N 1
ATOM 748 C CA . ALA A 1 104 ? 1.777 -9.003 -2.336 1.00 74.31 104 ALA A CA 1
ATOM 749 C C . ALA A 1 104 ? 0.373 -8.596 -1.870 1.00 74.31 104 ALA A C 1
ATOM 751 O O . ALA A 1 104 ? 0.038 -7.407 -1.863 1.00 74.31 104 ALA A O 1
ATOM 752 N N . ASN A 1 105 ? -0.427 -9.577 -1.454 1.00 82.00 105 ASN A N 1
ATOM 753 C CA . ASN A 1 105 ? -1.711 -9.334 -0.807 1.00 82.00 105 ASN A CA 1
ATOM 754 C C . ASN A 1 105 ? -1.469 -9.187 0.694 1.00 82.00 105 ASN A C 1
ATOM 756 O O . ASN A 1 105 ? -0.908 -10.074 1.340 1.00 82.00 105 ASN A O 1
ATOM 760 N N . PHE A 1 106 ? -1.898 -8.062 1.255 1.00 86.06 106 PHE A N 1
ATOM 761 C CA . PHE A 1 106 ? -1.798 -7.791 2.679 1.00 86.06 106 PHE A CA 1
ATOM 762 C C . PHE A 1 106 ? -3.180 -7.835 3.310 1.00 86.06 106 PHE A C 1
ATOM 764 O O . PHE A 1 106 ? -4.087 -7.107 2.908 1.00 86.06 106 PHE A O 1
ATOM 771 N N . GLN A 1 107 ? -3.323 -8.655 4.345 1.00 88.50 107 GLN A N 1
ATOM 772 C CA . GLN A 1 107 ? -4.486 -8.618 5.215 1.00 88.50 107 GLN A CA 1
ATOM 773 C C . GLN A 1 107 ? -4.294 -7.494 6.237 1.00 88.50 107 GLN A C 1
ATOM 775 O O . GLN A 1 107 ? -3.522 -7.641 7.184 1.00 88.50 107 GLN A O 1
ATOM 780 N N . LEU A 1 108 ? -4.970 -6.362 6.033 1.00 87.81 108 LEU A N 1
ATOM 781 C CA . LEU A 1 108 ? -4.833 -5.191 6.909 1.00 87.81 108 LEU A CA 1
ATOM 782 C C . LEU A 1 108 ? -6.001 -5.057 7.897 1.00 87.81 108 LEU A C 1
ATOM 784 O O . LEU A 1 108 ? -5.852 -4.439 8.951 1.00 87.81 108 LEU A O 1
ATOM 788 N N . ALA A 1 109 ? -7.162 -5.634 7.576 1.00 84.81 109 ALA A N 1
ATOM 789 C CA . ALA A 1 109 ? -8.321 -5.619 8.463 1.00 84.81 109 ALA A CA 1
ATOM 790 C C . ALA A 1 109 ? -8.261 -6.734 9.520 1.00 84.81 109 ALA A C 1
ATOM 792 O O . ALA A 1 109 ? -7.671 -7.792 9.306 1.00 84.81 109 ALA A O 1
ATOM 793 N N . SER A 1 110 ? -8.966 -6.531 10.637 1.00 82.56 110 SER A N 1
ATOM 794 C CA . SER A 1 110 ? -9.031 -7.483 11.757 1.00 82.56 110 SER A CA 1
ATOM 795 C C . SER A 1 110 ? -9.753 -8.798 11.439 1.00 82.56 110 SER A C 1
ATOM 797 O O . SER A 1 110 ? -9.651 -9.747 12.210 1.00 82.56 110 SER A O 1
ATOM 799 N N . LYS A 1 111 ? -10.498 -8.865 10.329 1.00 84.50 111 LYS A N 1
ATOM 800 C CA . LYS A 1 111 ? -11.212 -10.062 9.875 1.00 84.50 111 LYS A CA 1
ATOM 801 C C . LYS A 1 111 ? -10.636 -10.507 8.536 1.00 84.50 111 LYS A C 1
ATOM 803 O O . LYS A 1 111 ? -10.566 -9.693 7.620 1.00 84.50 111 LYS A O 1
ATOM 808 N N . VAL A 1 112 ? -10.239 -11.776 8.442 1.00 83.06 112 VAL A N 1
ATOM 809 C CA . VAL A 1 112 ? -9.701 -12.370 7.210 1.00 83.06 112 VAL A CA 1
ATOM 810 C C . VAL A 1 112 ? -10.854 -12.586 6.233 1.00 83.06 112 VAL A C 1
ATOM 812 O O . VAL A 1 112 ? -11.669 -13.487 6.417 1.00 83.06 112 VAL A O 1
ATOM 815 N N . ASP A 1 113 ? -10.958 -11.689 5.261 1.00 84.81 113 ASP A N 1
ATOM 816 C CA . ASP A 1 113 ? -11.966 -11.664 4.201 1.00 84.81 113 ASP A CA 1
ATOM 817 C C . ASP A 1 113 ? -11.420 -10.811 3.046 1.00 84.81 113 ASP A C 1
ATOM 819 O O . ASP A 1 113 ? -10.589 -9.929 3.279 1.00 84.81 113 ASP A O 1
ATOM 823 N N . ILE A 1 114 ? -11.907 -11.034 1.828 1.00 78.56 114 ILE A N 1
ATOM 824 C CA . ILE A 1 114 ? -11.508 -10.323 0.605 1.00 78.56 114 ILE A CA 1
ATOM 825 C C . ILE A 1 114 ? -11.650 -8.807 0.782 1.00 78.56 114 ILE A C 1
ATOM 827 O O . ILE A 1 114 ? -10.756 -8.050 0.418 1.00 78.56 114 ILE A O 1
ATOM 831 N N . ALA A 1 115 ? -12.720 -8.349 1.437 1.00 81.94 115 ALA A N 1
ATOM 832 C CA . ALA A 1 115 ? -12.936 -6.925 1.707 1.00 81.94 115 ALA A CA 1
ATOM 833 C C . ALA A 1 115 ? -11.873 -6.293 2.634 1.00 81.94 115 ALA A C 1
ATOM 835 O O . ALA A 1 115 ? -11.756 -5.069 2.703 1.00 81.94 115 ALA A O 1
ATOM 836 N N . GLY A 1 116 ? -11.127 -7.111 3.381 1.00 82.38 116 GLY A N 1
ATOM 837 C CA . GLY A 1 116 ? -10.062 -6.692 4.293 1.00 82.38 116 GLY A CA 1
ATOM 838 C C . GLY A 1 116 ? -8.649 -6.798 3.717 1.00 82.38 116 GLY A C 1
ATOM 839 O O . GLY A 1 116 ? -7.684 -6.449 4.413 1.00 82.38 116 GLY A O 1
ATOM 840 N N . GLN A 1 117 ? -8.530 -7.287 2.482 1.00 87.00 117 GLN A N 1
ATOM 841 C CA . GLN A 1 117 ? -7.268 -7.444 1.775 1.00 87.00 117 GLN A CA 1
ATOM 842 C C . GLN A 1 117 ? -6.981 -6.228 0.902 1.00 87.00 117 GLN A C 1
ATOM 844 O O . GLN A 1 117 ? -7.877 -5.630 0.309 1.00 87.00 117 GLN A O 1
ATOM 849 N N . VAL A 1 118 ? -5.704 -5.870 0.810 1.00 87.81 118 VAL A N 1
ATOM 850 C CA . VAL A 1 118 ? -5.233 -4.871 -0.146 1.00 87.81 118 VAL A CA 1
ATOM 851 C C . VAL A 1 118 ? -4.002 -5.412 -0.856 1.00 87.81 118 VAL A C 1
ATOM 853 O O . VAL A 1 118 ? -3.071 -5.893 -0.207 1.00 87.81 118 VAL A O 1
ATOM 856 N N . SER A 1 119 ? -3.989 -5.325 -2.182 1.00 85.50 119 SER A N 1
ATOM 857 C CA . SER A 1 119 ? -2.852 -5.712 -3.009 1.00 85.50 119 SER A CA 1
ATOM 858 C C . SER A 1 119 ? -1.958 -4.516 -3.334 1.00 85.50 119 SER A C 1
ATOM 860 O O . SER A 1 119 ? -2.397 -3.363 -3.422 1.00 85.50 119 SER A O 1
ATOM 862 N N . ILE A 1 120 ? -0.670 -4.796 -3.509 1.00 86.25 120 ILE A N 1
ATOM 863 C CA . ILE A 1 120 ? 0.272 -3.877 -4.142 1.00 86.25 120 ILE A CA 1
ATOM 864 C C . ILE A 1 120 ? 1.156 -4.645 -5.117 1.00 86.25 120 ILE A C 1
ATOM 866 O O . ILE A 1 120 ? 1.859 -5.585 -4.741 1.00 86.25 120 ILE A O 1
ATOM 870 N N . ASP A 1 121 ? 1.159 -4.176 -6.361 1.00 84.31 121 ASP A N 1
ATOM 871 C CA . ASP A 1 121 ? 1.982 -4.729 -7.428 1.00 84.31 121 ASP A CA 1
ATOM 872 C C . ASP A 1 121 ? 3.238 -3.882 -7.642 1.00 84.31 121 ASP A C 1
ATOM 874 O O . ASP A 1 121 ? 3.196 -2.643 -7.767 1.00 84.31 121 ASP A O 1
ATOM 878 N N . LEU A 1 122 ? 4.377 -4.565 -7.732 1.00 82.62 122 LEU A N 1
ATOM 879 C CA . LEU A 1 122 ? 5.664 -3.965 -8.055 1.00 82.62 122 LEU A CA 1
ATOM 880 C C . LEU A 1 122 ? 6.148 -4.514 -9.392 1.00 82.62 122 LEU A C 1
ATOM 882 O O . LEU A 1 122 ? 6.178 -5.718 -9.613 1.00 82.62 122 LEU A O 1
ATOM 886 N N . GLN A 1 123 ? 6.526 -3.606 -10.287 1.00 77.69 123 GLN A N 1
ATOM 887 C CA . GLN A 1 123 ? 7.106 -3.983 -11.573 1.00 77.69 123 GLN A CA 1
ATOM 888 C C 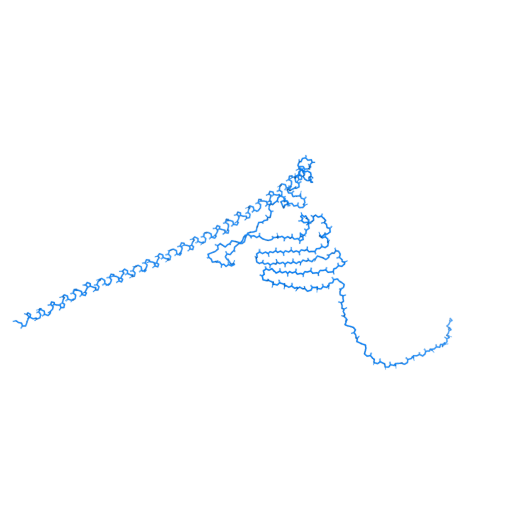. GLN A 1 123 ? 8.553 -4.452 -11.371 1.00 77.69 123 GLN A C 1
ATOM 890 O O . GLN A 1 123 ? 9.229 -3.988 -10.450 1.00 77.69 123 GLN A O 1
ATOM 895 N N . ASP A 1 124 ? 9.029 -5.347 -12.242 1.00 78.31 124 ASP A N 1
ATOM 896 C CA . ASP A 1 124 ? 10.421 -5.812 -12.234 1.00 78.31 124 ASP A CA 1
ATOM 897 C C . ASP A 1 124 ? 11.382 -4.631 -12.432 1.00 78.31 124 ASP A C 1
ATOM 899 O O . ASP A 1 124 ? 11.315 -3.907 -13.428 1.00 78.31 124 ASP A O 1
ATOM 903 N N . VAL A 1 125 ? 12.292 -4.452 -11.473 1.00 85.06 125 VAL A N 1
ATOM 904 C CA . VAL A 1 125 ? 13.302 -3.387 -11.470 1.00 85.06 125 VAL A CA 1
ATOM 905 C C . VAL A 1 125 ? 14.676 -3.851 -11.961 1.00 85.06 125 VAL A C 1
ATOM 907 O O . VAL A 1 125 ? 15.666 -3.129 -11.822 1.00 85.06 125 VAL A O 1
ATOM 910 N N . ALA A 1 126 ? 14.777 -5.048 -12.540 1.00 85.50 126 ALA A N 1
ATOM 911 C CA . ALA A 1 126 ? 16.008 -5.504 -13.166 1.00 85.50 126 ALA A CA 1
ATOM 912 C C . ALA A 1 126 ? 16.454 -4.538 -14.279 1.00 85.50 126 ALA A C 1
ATOM 914 O O . ALA A 1 126 ? 15.647 -4.014 -15.046 1.00 85.50 126 ALA A O 1
ATOM 915 N N . ALA A 1 127 ? 17.770 -4.371 -14.450 1.00 83.69 127 ALA A N 1
ATOM 916 C CA . ALA A 1 127 ? 18.345 -3.458 -15.449 1.00 83.69 127 ALA A CA 1
ATOM 917 C C . ALA A 1 127 ? 17.888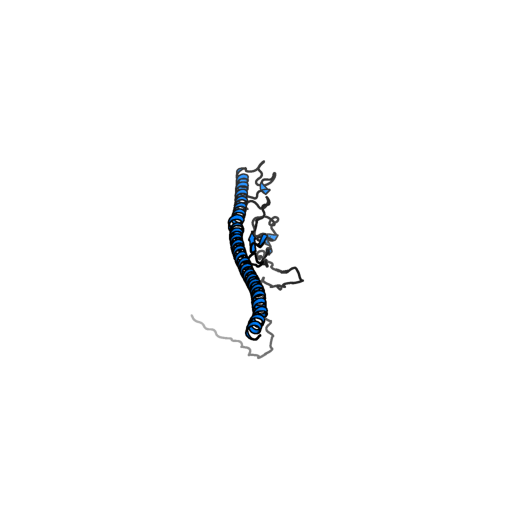 -3.739 -16.899 1.00 83.69 127 ALA A C 1
ATOM 919 O O . ALA A 1 127 ? 17.947 -2.869 -17.759 1.00 83.69 127 ALA A O 1
ATOM 920 N N . ARG A 1 128 ? 17.408 -4.952 -17.192 1.00 84.19 128 ARG A N 1
ATOM 921 C CA . ARG A 1 128 ? 16.846 -5.319 -18.503 1.00 84.19 128 ARG A CA 1
ATOM 922 C C . ARG A 1 128 ? 15.396 -4.854 -18.725 1.00 84.19 128 ARG A C 1
ATOM 924 O O . ARG A 1 128 ? 14.889 -5.023 -19.827 1.00 84.19 128 ARG A O 1
ATOM 931 N N . LYS A 1 129 ? 14.715 -4.367 -17.682 1.00 82.31 129 LYS A N 1
ATOM 932 C CA . LYS A 1 129 ? 13.304 -3.936 -17.691 1.00 82.31 129 LYS A CA 1
ATOM 933 C C . LYS A 1 129 ? 13.118 -2.447 -17.393 1.00 82.31 129 LYS A C 1
ATOM 935 O O . LYS A 1 129 ? 12.076 -1.906 -17.731 1.00 82.31 129 LYS A O 1
ATOM 940 N N . LEU A 1 130 ? 14.130 -1.782 -16.836 1.00 86.00 130 LEU A N 1
ATOM 941 C CA . LEU A 1 130 ? 14.148 -0.328 -16.649 1.00 86.00 130 LEU A CA 1
ATOM 942 C C . LEU A 1 130 ? 14.525 0.391 -17.945 1.00 86.00 130 LEU A C 1
ATOM 944 O O . LEU A 1 130 ? 15.621 0.177 -18.469 1.00 86.00 130 LEU A O 1
ATOM 948 N N . GLY A 1 131 ? 13.635 1.257 -18.422 1.00 85.94 131 GLY A N 1
ATOM 949 C CA . GLY A 1 131 ? 13.756 1.980 -19.689 1.00 85.94 131 GLY A CA 1
ATOM 950 C C . GLY A 1 131 ? 12.548 1.757 -20.598 1.00 85.94 131 GLY A C 1
ATOM 951 O O . GLY A 1 131 ? 11.490 1.311 -20.152 1.00 85.94 131 GLY A O 1
ATOM 952 N N . ASN A 1 132 ? 12.681 2.081 -21.881 1.00 81.94 132 ASN A N 1
ATOM 953 C CA . ASN A 1 132 ? 11.624 1.852 -22.868 1.00 81.94 132 ASN A CA 1
ATOM 954 C C . ASN A 1 132 ? 12.222 1.532 -24.246 1.00 81.94 132 ASN A C 1
ATOM 956 O O . ASN A 1 132 ? 13.426 1.638 -24.455 1.00 81.94 132 ASN A O 1
ATOM 960 N N . THR A 1 133 ? 11.387 1.139 -25.204 1.00 80.38 133 THR A N 1
ATOM 961 C CA . THR A 1 133 ? 11.836 0.748 -26.551 1.00 80.38 133 THR A CA 1
ATOM 962 C C . THR A 1 133 ? 12.338 1.912 -27.404 1.00 80.38 133 THR A C 1
ATOM 964 O O . THR A 1 133 ? 13.038 1.673 -28.381 1.00 80.38 133 THR A O 1
ATOM 967 N N . SER A 1 134 ? 12.010 3.155 -27.044 1.00 83.00 134 SER A N 1
ATOM 968 C CA . SER A 1 134 ? 12.425 4.350 -27.785 1.00 83.00 134 SER A CA 1
ATOM 969 C C . SER A 1 134 ? 13.789 4.880 -27.343 1.00 83.00 134 SER A C 1
ATOM 971 O O . SER A 1 134 ? 14.543 5.353 -28.183 1.00 83.00 134 SER A O 1
ATOM 973 N N . ALA A 1 135 ? 14.091 4.848 -26.044 1.00 82.62 135 ALA A N 1
ATOM 974 C CA . ALA A 1 135 ? 15.362 5.299 -25.480 1.00 82.62 135 ALA A CA 1
ATOM 975 C C . ALA A 1 135 ? 16.355 4.138 -25.302 1.00 82.62 135 ALA A C 1
ATOM 977 O O . ALA A 1 135 ? 17.560 4.334 -25.408 1.00 82.62 135 ALA A O 1
ATOM 978 N N . GLY A 1 136 ? 15.858 2.927 -25.043 1.00 84.00 136 GLY A N 1
ATOM 979 C CA . GLY A 1 136 ? 16.637 1.756 -24.644 1.00 84.00 136 GLY A CA 1
ATOM 980 C C . GLY A 1 136 ? 16.442 1.395 -23.167 1.00 84.00 136 GLY A C 1
ATOM 981 O O . GLY A 1 136 ? 15.773 2.098 -22.406 1.00 84.00 136 GLY A O 1
ATOM 982 N N . PHE A 1 137 ? 17.037 0.273 -22.761 1.00 88.06 137 PHE A N 1
ATOM 983 C CA . PHE A 1 137 ? 16.986 -0.258 -21.391 1.00 88.06 137 PHE A CA 1
ATOM 984 C C . PHE A 1 137 ? 18.338 -0.111 -20.682 1.00 88.06 137 PHE A C 1
ATOM 986 O O . PHE A 1 137 ? 19.369 -0.075 -21.351 1.00 88.06 137 PHE A O 1
ATOM 993 N N . LEU A 1 138 ? 18.382 -0.077 -19.344 1.00 88.56 138 LEU A N 1
ATOM 994 C CA . LEU A 1 138 ? 19.639 0.118 -18.591 1.00 88.56 138 LEU A CA 1
ATOM 995 C C . LEU A 1 138 ? 20.736 -0.899 -18.943 1.00 88.56 138 LEU A C 1
ATOM 997 O O . LEU A 1 138 ? 21.915 -0.556 -18.952 1.00 88.56 138 LEU A O 1
ATOM 1001 N N . ASN A 1 139 ? 20.380 -2.141 -19.270 1.00 86.94 139 ASN A N 1
ATOM 1002 C CA . ASN A 1 139 ? 21.352 -3.158 -19.685 1.00 86.94 139 ASN A CA 1
ATOM 1003 C C . ASN A 1 139 ? 22.079 -2.827 -21.007 1.00 86.94 139 ASN A C 1
ATOM 1005 O O . ASN A 1 139 ? 23.119 -3.421 -21.287 1.00 86.94 139 ASN A O 1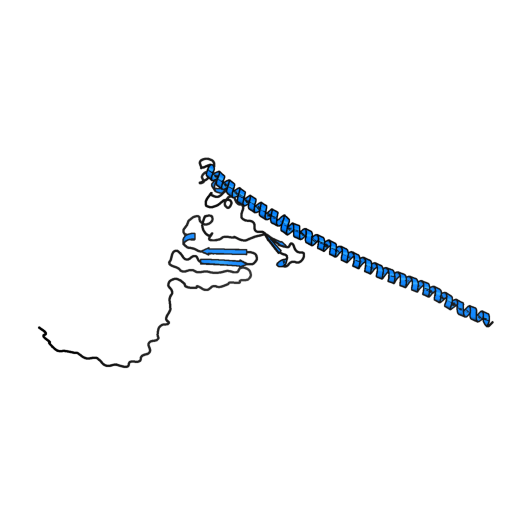
ATOM 1009 N N . SER A 1 140 ? 21.552 -1.900 -21.813 1.00 87.94 140 SER A N 1
ATOM 1010 C CA . SER A 1 140 ? 22.163 -1.451 -23.070 1.00 87.94 140 SER A CA 1
ATOM 1011 C C . SER A 1 140 ? 23.334 -0.483 -22.875 1.00 87.94 140 SER A C 1
ATOM 1013 O O . SER A 1 140 ? 24.031 -0.210 -23.847 1.00 87.94 140 SER A O 1
ATOM 1015 N N . LEU A 1 141 ? 23.582 -0.020 -21.640 1.00 90.00 141 LEU A N 1
ATOM 1016 C CA . LEU A 1 141 ? 24.735 0.820 -21.287 1.00 90.00 141 LEU A CA 1
ATOM 1017 C C . LEU A 1 141 ? 26.021 0.022 -21.049 1.00 90.00 141 LEU A C 1
ATOM 1019 O O . LEU A 1 141 ? 27.097 0.610 -20.946 1.00 90.00 141 LEU A O 1
ATOM 1023 N N . ALA A 1 142 ? 25.922 -1.304 -20.932 1.00 86.12 142 ALA A N 1
ATOM 1024 C CA . ALA A 1 142 ? 27.091 -2.161 -20.784 1.00 86.12 142 ALA A CA 1
ATOM 1025 C C . ALA A 1 142 ? 28.003 -2.072 -22.022 1.00 86.12 142 ALA A C 1
ATOM 1027 O O . ALA A 1 142 ? 27.535 -1.852 -23.142 1.00 86.12 142 ALA A O 1
ATOM 1028 N N . SER A 1 143 ? 29.307 -2.288 -21.826 1.00 80.00 143 SER A N 1
ATOM 1029 C CA . SER A 1 143 ? 30.279 -2.245 -22.919 1.00 80.00 143 SER A CA 1
ATOM 1030 C C . SER A 1 143 ? 29.932 -3.228 -24.042 1.00 80.00 143 SER A C 1
ATOM 1032 O O . SER A 1 143 ? 29.461 -4.343 -23.806 1.00 80.00 143 SER A O 1
ATOM 1034 N N . GLY A 1 144 ? 30.118 -2.787 -25.291 1.00 77.94 144 GLY A N 1
ATOM 1035 C CA . GLY A 1 144 ? 29.795 -3.579 -26.486 1.00 77.94 144 GLY A CA 1
ATOM 1036 C C . GLY A 1 144 ? 28.301 -3.663 -26.840 1.00 77.94 144 GLY A C 1
ATOM 1037 O O . GLY A 1 144 ? 27.916 -4.502 -27.655 1.00 77.94 144 GLY A O 1
ATOM 1038 N N . LYS A 1 145 ? 27.442 -2.833 -26.235 1.00 83.62 145 LYS A N 1
ATOM 1039 C CA . LYS A 1 145 ? 26.010 -2.703 -26.569 1.00 83.62 145 LYS A CA 1
ATOM 1040 C C . LYS A 1 145 ? 25.705 -1.368 -27.261 1.00 83.62 145 LYS A C 1
ATOM 1042 O O . LYS A 1 145 ? 26.558 -0.491 -27.330 1.00 83.62 145 LYS A O 1
ATOM 1047 N N . ALA A 1 146 ? 24.477 -1.232 -27.768 1.00 82.69 146 ALA A N 1
ATOM 1048 C CA . ALA A 1 146 ? 24.048 -0.101 -28.596 1.00 82.69 146 ALA A CA 1
ATOM 1049 C C . ALA A 1 146 ? 24.187 1.275 -27.913 1.00 82.69 146 ALA A C 1
ATOM 1051 O O . ALA A 1 146 ? 24.591 2.224 -28.571 1.00 82.69 146 ALA A O 1
ATOM 1052 N N . ASN A 1 147 ? 23.925 1.368 -26.604 1.00 84.56 147 ASN A N 1
ATOM 1053 C CA . ASN A 1 147 ? 23.948 2.625 -25.842 1.00 84.56 147 ASN A CA 1
ATOM 1054 C C . ASN A 1 147 ? 25.126 2.673 -24.849 1.00 84.56 147 ASN A C 1
ATOM 1056 O O . ASN A 1 147 ? 25.017 3.245 -23.764 1.00 84.56 147 ASN A O 1
ATOM 1060 N N . ASN A 1 148 ? 26.229 1.996 -25.183 1.00 87.81 148 ASN A N 1
ATOM 1061 C CA . ASN A 1 148 ? 27.426 1.910 -24.350 1.00 87.81 148 ASN A CA 1
ATOM 1062 C C . ASN A 1 148 ? 28.017 3.299 -24.046 1.00 87.81 148 ASN A C 1
ATOM 1064 O O . ASN A 1 148 ? 28.110 4.148 -24.924 1.00 87.81 148 ASN A O 1
ATOM 1068 N N . VAL A 1 149 ? 28.502 3.490 -22.820 1.00 87.69 149 VAL A N 1
ATOM 1069 C CA . VAL A 1 149 ? 29.109 4.748 -22.350 1.00 87.69 149 VAL A CA 1
ATOM 1070 C C . VAL A 1 149 ? 30.586 4.892 -22.764 1.00 87.69 149 VAL A C 1
ATOM 1072 O O . VAL A 1 149 ? 31.143 5.977 -22.652 1.00 87.69 149 VAL A O 1
ATOM 1075 N N . VAL A 1 150 ? 31.240 3.820 -23.229 1.00 86.69 150 VAL A N 1
ATOM 1076 C CA . VAL A 1 150 ? 32.664 3.859 -23.628 1.00 86.69 150 VAL A CA 1
ATOM 1077 C C . VAL A 1 150 ? 32.846 4.411 -25.045 1.00 86.69 150 VAL A C 1
ATOM 1079 O O . VAL A 1 150 ? 33.598 5.359 -25.227 1.00 86.69 150 VAL A O 1
ATOM 1082 N N . ASP A 1 151 ? 32.126 3.851 -26.022 1.00 86.88 151 ASP A N 1
ATOM 1083 C CA . ASP A 1 151 ? 32.283 4.189 -27.450 1.00 86.88 151 ASP A CA 1
ATOM 1084 C C . ASP A 1 151 ? 30.965 4.630 -28.121 1.00 86.88 151 ASP A C 1
ATOM 1086 O O . ASP A 1 151 ? 30.932 4.862 -29.328 1.00 86.88 151 ASP A O 1
ATOM 1090 N N . GLY A 1 152 ? 29.859 4.680 -27.370 1.00 82.88 152 GLY A N 1
ATOM 1091 C CA . GLY A 1 152 ? 28.527 5.030 -27.878 1.00 82.88 152 GLY A CA 1
ATOM 1092 C C . GLY A 1 152 ? 28.129 6.486 -27.617 1.00 82.88 152 GLY A C 1
ATOM 1093 O O . GLY A 1 152 ? 28.906 7.285 -27.094 1.00 82.88 152 GLY A O 1
ATOM 1094 N N . ASP A 1 153 ? 26.891 6.838 -27.983 1.00 88.69 153 ASP A N 1
ATOM 1095 C CA . ASP A 1 153 ? 26.350 8.184 -27.768 1.00 88.69 153 ASP A CA 1
ATOM 1096 C C . ASP A 1 153 ? 25.928 8.393 -26.301 1.00 88.69 153 ASP A C 1
ATOM 1098 O O . ASP A 1 153 ? 24.989 7.777 -25.781 1.00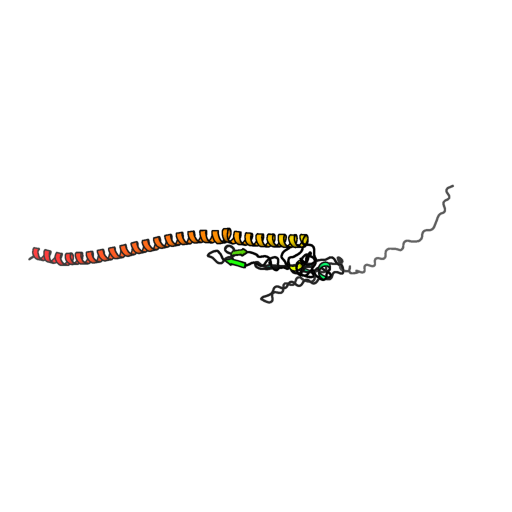 88.69 153 ASP A O 1
ATOM 1102 N N . ILE A 1 154 ? 26.616 9.318 -25.632 1.00 89.81 154 ILE A N 1
ATOM 1103 C CA . ILE A 1 154 ? 26.357 9.694 -24.239 1.00 89.81 154 ILE A CA 1
ATOM 1104 C C . ILE A 1 154 ? 24.963 10.316 -24.066 1.00 89.81 154 ILE A C 1
ATOM 1106 O O . ILE A 1 154 ? 24.346 10.135 -23.012 1.00 89.81 154 ILE A O 1
ATOM 1110 N N . ALA A 1 155 ? 24.435 11.020 -25.070 1.00 90.81 155 ALA A N 1
ATOM 1111 C CA . ALA A 1 155 ? 23.111 11.632 -24.998 1.00 90.81 155 ALA A CA 1
ATOM 1112 C C . ALA A 1 155 ? 22.003 10.571 -24.924 1.00 90.81 155 ALA A C 1
ATOM 1114 O O . ALA A 1 155 ? 21.038 10.730 -24.172 1.00 90.81 155 ALA A O 1
ATOM 1115 N N . ASP A 1 156 ? 22.150 9.464 -25.649 1.00 89.94 156 ASP A N 1
ATOM 1116 C CA . ASP A 1 156 ? 21.192 8.360 -25.592 1.00 89.94 156 ASP A CA 1
ATOM 1117 C C . ASP A 1 156 ? 21.327 7.566 -24.289 1.00 89.94 156 ASP A C 1
ATOM 1119 O O . ASP A 1 156 ? 20.317 7.276 -23.640 1.00 89.94 156 ASP A O 1
ATOM 1123 N N . ALA A 1 157 ? 22.553 7.339 -23.806 1.00 91.62 157 ALA A N 1
ATOM 1124 C CA . ALA A 1 157 ? 22.778 6.761 -22.480 1.00 91.62 157 ALA A CA 1
ATOM 1125 C C . ALA A 1 157 ? 22.122 7.597 -21.358 1.00 91.62 157 ALA A C 1
ATOM 1127 O O . ALA A 1 157 ? 21.492 7.045 -20.448 1.00 91.62 157 ALA A O 1
ATOM 1128 N N . GLN A 1 158 ? 22.192 8.932 -21.439 1.00 92.38 158 GLN A N 1
ATOM 1129 C CA . GLN A 1 158 ? 21.517 9.834 -20.500 1.00 92.38 158 GLN A CA 1
ATOM 1130 C C . GLN A 1 158 ? 19.991 9.700 -20.549 1.00 92.38 158 GLN A C 1
ATOM 1132 O O . GLN A 1 158 ? 19.349 9.689 -19.493 1.00 92.38 158 GLN A O 1
ATOM 1137 N N . LYS A 1 159 ? 19.393 9.563 -21.740 1.00 92.88 159 LYS A N 1
ATOM 1138 C CA . LYS A 1 159 ? 17.941 9.348 -21.878 1.00 92.88 159 LYS A CA 1
ATOM 1139 C C . LYS A 1 159 ? 17.504 8.042 -21.217 1.00 92.88 159 LYS A C 1
ATOM 1141 O O . LYS A 1 159 ? 16.515 8.048 -20.483 1.00 92.88 159 LYS A O 1
ATOM 1146 N N . VAL A 1 160 ? 18.251 6.952 -21.418 1.00 92.12 160 VAL A N 1
ATOM 1147 C CA . VAL A 1 160 ? 17.969 5.651 -20.782 1.00 92.12 160 VAL A CA 1
ATOM 1148 C C . VAL A 1 160 ? 18.002 5.765 -19.258 1.00 92.12 160 VAL A C 1
ATOM 1150 O O . VAL A 1 160 ? 17.073 5.317 -18.585 1.00 92.12 160 VAL A O 1
ATOM 1153 N N . ILE A 1 161 ? 19.044 6.396 -18.704 1.00 93.44 161 ILE A N 1
ATOM 1154 C CA . ILE A 1 161 ? 19.160 6.612 -17.255 1.00 93.44 161 ILE A CA 1
ATOM 1155 C C . ILE A 1 161 ? 18.000 7.471 -16.746 1.00 93.44 161 ILE A C 1
ATOM 1157 O O . ILE A 1 161 ? 17.386 7.135 -15.734 1.00 93.44 161 ILE A O 1
ATOM 1161 N N . GLY A 1 162 ? 17.675 8.561 -17.444 1.00 94.38 162 GLY A N 1
ATOM 1162 C CA . GLY A 1 162 ? 16.580 9.450 -17.067 1.00 94.38 162 GLY A CA 1
ATOM 1163 C C . GLY A 1 162 ? 15.234 8.728 -17.015 1.00 94.38 162 GLY A C 1
ATOM 1164 O O . GLY A 1 162 ? 14.472 8.912 -16.064 1.00 94.38 162 GLY A O 1
ATOM 1165 N N . GLU A 1 163 ? 14.957 7.867 -17.991 1.00 92.44 163 GLU A N 1
ATOM 1166 C CA . GLU A 1 163 ? 13.739 7.058 -18.013 1.00 92.44 163 GLU A CA 1
ATOM 1167 C C . GLU A 1 163 ? 13.708 6.037 -16.872 1.00 92.44 163 GLU A C 1
ATOM 1169 O O . GLU A 1 163 ? 12.725 5.944 -16.135 1.00 92.44 163 GLU A O 1
ATOM 1174 N N . ALA A 1 164 ? 14.813 5.329 -16.651 1.00 92.50 164 ALA A N 1
ATOM 1175 C CA . ALA A 1 164 ? 14.926 4.376 -15.557 1.00 92.50 164 ALA A CA 1
ATOM 1176 C C . ALA A 1 164 ? 14.731 5.040 -14.180 1.00 92.50 164 ALA A C 1
ATOM 1178 O O . ALA A 1 164 ? 14.020 4.509 -13.322 1.00 92.50 164 ALA A O 1
ATOM 1179 N N . ILE A 1 165 ? 15.299 6.234 -13.973 1.00 94.94 165 ILE A N 1
ATOM 1180 C CA . ILE A 1 165 ? 15.108 7.016 -12.745 1.00 94.94 165 ILE A CA 1
ATOM 1181 C C . ILE A 1 165 ? 13.639 7.399 -12.570 1.00 94.94 165 ILE A C 1
ATOM 1183 O O . ILE A 1 165 ? 13.118 7.267 -11.459 1.00 94.94 165 ILE A O 1
ATOM 1187 N N . LYS A 1 166 ? 12.956 7.852 -13.629 1.00 94.06 166 LYS A N 1
ATOM 1188 C CA . LYS A 1 166 ? 11.523 8.187 -13.566 1.00 94.06 166 LYS A CA 1
ATOM 1189 C C . LYS A 1 166 ? 10.689 6.976 -13.159 1.00 94.06 166 LYS A C 1
ATOM 1191 O O . LYS A 1 166 ? 9.865 7.097 -12.255 1.00 94.06 166 LYS A O 1
ATOM 1196 N N . GLN A 1 167 ? 10.942 5.815 -13.757 1.00 91.25 167 GLN A N 1
ATOM 1197 C CA . GLN A 1 167 ? 10.224 4.576 -13.446 1.00 91.25 167 GLN A CA 1
ATOM 1198 C C . GLN A 1 167 ? 10.432 4.143 -11.987 1.00 91.25 167 GLN A C 1
ATOM 1200 O O . GLN A 1 167 ? 9.458 3.916 -11.264 1.00 91.25 167 GLN A O 1
ATOM 1205 N N . VAL A 1 168 ? 11.680 4.117 -11.503 1.00 93.94 168 VAL A N 1
ATOM 1206 C CA . VAL A 1 168 ? 11.985 3.769 -10.101 1.00 93.94 168 VAL A CA 1
ATOM 1207 C C . VAL A 1 168 ? 11.401 4.790 -9.130 1.00 93.94 168 VAL A C 1
ATOM 1209 O O . VAL A 1 168 ? 10.856 4.417 -8.091 1.00 93.94 168 VAL A O 1
ATOM 1212 N N . SER A 1 169 ? 11.494 6.078 -9.451 1.00 95.75 169 SER A N 1
ATOM 1213 C CA . SER A 1 169 ? 10.949 7.145 -8.608 1.00 95.75 169 SER A CA 1
ATOM 1214 C C . SER A 1 169 ? 9.425 7.067 -8.538 1.00 95.75 169 SER A C 1
ATOM 1216 O O . SER A 1 169 ? 8.860 7.199 -7.453 1.00 95.75 169 SER A O 1
ATOM 1218 N N . GLY A 1 170 ? 8.763 6.765 -9.658 1.00 94.06 170 GLY A N 1
ATOM 1219 C CA . GLY A 1 170 ? 7.327 6.500 -9.706 1.00 94.06 170 GLY A CA 1
ATOM 1220 C C . GLY A 1 170 ? 6.935 5.294 -8.851 1.00 94.06 170 GLY A C 1
ATOM 1221 O O . GLY A 1 170 ? 5.995 5.381 -8.061 1.00 94.06 170 GLY A O 1
ATOM 1222 N N . LEU A 1 171 ? 7.696 4.198 -8.930 1.00 92.12 171 LEU A N 1
ATOM 1223 C CA . LEU A 1 171 ? 7.474 3.013 -8.100 1.00 92.12 171 LEU A CA 1
ATOM 1224 C C . LEU A 1 171 ? 7.629 3.325 -6.603 1.00 92.12 171 LEU A C 1
ATOM 1226 O O . LEU A 1 171 ? 6.752 2.980 -5.811 1.00 92.12 171 LEU A O 1
ATOM 1230 N N . ARG A 1 172 ? 8.697 4.033 -6.212 1.00 94.50 172 ARG A N 1
ATOM 1231 C CA . ARG A 1 172 ? 8.907 4.485 -4.823 1.00 94.50 172 ARG A CA 1
ATOM 1232 C C . ARG A 1 172 ? 7.777 5.395 -4.351 1.00 94.50 172 ARG A C 1
ATOM 1234 O O . ARG A 1 172 ? 7.305 5.239 -3.228 1.00 94.50 172 ARG A O 1
ATOM 1241 N N . GLY A 1 173 ? 7.313 6.300 -5.212 1.00 95.06 173 GLY A N 1
ATOM 1242 C CA . GLY A 1 173 ? 6.160 7.156 -4.942 1.00 95.06 173 GLY A CA 1
ATOM 1243 C C . GLY A 1 173 ? 4.887 6.347 -4.692 1.00 95.06 173 GLY A C 1
ATOM 1244 O O . GLY A 1 173 ? 4.185 6.604 -3.717 1.00 95.06 173 GLY A O 1
ATOM 1245 N N . ARG A 1 174 ? 4.627 5.317 -5.507 1.00 92.31 174 ARG A N 1
ATOM 1246 C CA . ARG A 1 174 ? 3.476 4.417 -5.342 1.00 92.31 174 ARG A CA 1
ATOM 1247 C C . ARG A 1 174 ? 3.538 3.636 -4.027 1.00 92.31 174 ARG A C 1
ATOM 1249 O O . ARG A 1 174 ? 2.544 3.598 -3.306 1.00 92.31 174 ARG A O 1
ATOM 1256 N N . VAL A 1 175 ? 4.701 3.083 -3.676 1.00 93.00 175 VAL A N 1
ATOM 1257 C CA . VAL A 1 175 ? 4.905 2.391 -2.388 1.00 93.00 175 VAL A CA 1
ATOM 1258 C C . VAL A 1 175 ? 4.720 3.350 -1.211 1.00 93.00 175 VAL A C 1
ATOM 1260 O O . VAL A 1 175 ? 4.017 3.022 -0.257 1.00 93.00 175 VAL A O 1
ATOM 1263 N N . GLY A 1 176 ? 5.287 4.556 -1.285 1.00 95.12 176 GLY A N 1
ATOM 1264 C CA . GLY A 1 176 ? 5.127 5.567 -0.238 1.00 95.12 176 GLY A CA 1
ATOM 1265 C C . GLY A 1 176 ? 3.673 6.018 -0.069 1.00 95.12 176 GLY A C 1
ATOM 1266 O O . GLY A 1 176 ? 3.185 6.145 1.056 1.00 95.12 176 GLY A O 1
ATOM 1267 N N . ALA A 1 177 ? 2.948 6.200 -1.175 1.00 94.19 177 ALA A N 1
ATOM 1268 C CA . ALA A 1 177 ? 1.524 6.518 -1.152 1.00 94.19 177 ALA A CA 1
ATOM 1269 C C . ALA A 1 177 ? 0.707 5.389 -0.508 1.00 94.19 177 ALA A C 1
ATOM 1271 O O . ALA A 1 177 ? -0.118 5.663 0.362 1.00 94.19 177 ALA A O 1
ATOM 1272 N N . PHE A 1 178 ? 0.976 4.132 -0.868 1.00 93.25 178 PHE A N 1
ATOM 1273 C CA . PHE A 1 178 ? 0.332 2.966 -0.264 1.00 93.25 178 PHE A CA 1
ATOM 1274 C C . PHE A 1 178 ? 0.584 2.885 1.250 1.00 93.25 178 PHE A C 1
ATOM 1276 O O . PHE A 1 178 ? -0.355 2.755 2.037 1.00 93.25 178 PHE A O 1
ATOM 1283 N N . GLN A 1 179 ? 1.837 3.041 1.685 1.00 93.56 179 GLN A N 1
ATOM 1284 C CA . GLN A 1 179 ? 2.188 3.042 3.108 1.00 93.56 179 GLN A CA 1
ATOM 1285 C C . GLN A 1 179 ? 1.466 4.156 3.877 1.00 93.56 179 GLN A C 1
ATOM 1287 O O . GLN A 1 179 ? 0.869 3.910 4.925 1.00 93.56 179 GLN A O 1
ATOM 1292 N N . LYS A 1 180 ? 1.475 5.390 3.364 1.00 95.75 180 LYS A N 1
ATOM 1293 C CA . LYS A 1 180 ? 0.879 6.534 4.067 1.00 95.75 180 LYS A CA 1
ATOM 1294 C C . LYS A 1 180 ? -0.650 6.488 4.079 1.00 95.75 180 LYS A C 1
ATOM 1296 O O . LYS A 1 180 ? -1.268 6.727 5.122 1.00 95.75 180 LYS A O 1
ATOM 1301 N N . ASN A 1 181 ? -1.250 6.227 2.922 1.00 93.75 181 ASN A N 1
ATOM 1302 C CA . ASN A 1 181 ? -2.687 6.389 2.724 1.00 93.75 181 ASN A CA 1
ATOM 1303 C C . ASN A 1 181 ? -3.455 5.124 3.084 1.00 93.75 181 ASN A C 1
ATOM 1305 O O . ASN A 1 181 ? -4.506 5.235 3.699 1.00 93.75 181 ASN A O 1
ATOM 1309 N N . THR A 1 182 ? -2.928 3.942 2.771 1.00 92.12 182 THR A N 1
ATOM 1310 C CA . THR A 1 182 ? -3.623 2.679 3.042 1.00 92.12 182 THR A CA 1
ATOM 1311 C C . THR A 1 182 ? -3.246 2.144 4.416 1.00 92.12 182 THR A C 1
ATOM 1313 O O . THR A 1 182 ? -4.092 2.063 5.309 1.00 92.12 182 THR A O 1
ATOM 1316 N N . VAL A 1 183 ? -1.964 1.828 4.626 1.00 93.50 183 VAL A N 1
ATOM 1317 C CA . VAL A 1 183 ? -1.501 1.245 5.897 1.00 93.50 183 VAL A CA 1
ATOM 1318 C C . VAL A 1 183 ? -1.681 2.255 7.030 1.00 93.50 183 VAL A C 1
ATOM 1320 O O . VAL A 1 183 ? -2.284 1.939 8.053 1.00 93.50 183 VAL A O 1
ATOM 1323 N N . GLY A 1 184 ? -1.268 3.506 6.819 1.00 93.69 184 GLY A N 1
ATOM 1324 C CA . GLY A 1 184 ? -1.432 4.571 7.805 1.00 93.69 184 GLY A CA 1
ATOM 1325 C C . GLY A 1 184 ? -2.893 4.854 8.174 1.00 93.69 184 GLY A C 1
ATOM 1326 O O . GLY A 1 184 ? -3.189 5.048 9.353 1.00 93.69 184 GLY A O 1
ATOM 1327 N N . ALA A 1 185 ? -3.824 4.869 7.211 1.00 92.31 185 ALA A N 1
ATOM 1328 C CA . ALA A 1 185 ? -5.246 5.044 7.528 1.00 92.31 185 ALA A CA 1
ATOM 1329 C C . ALA A 1 185 ? -5.821 3.844 8.280 1.00 92.31 185 ALA A C 1
ATOM 1331 O O . ALA A 1 185 ? -6.588 4.032 9.225 1.00 92.31 185 ALA A O 1
ATOM 1332 N N . THR A 1 186 ? -5.405 2.633 7.911 1.00 92.25 186 THR A N 1
ATOM 1333 C CA . THR A 1 186 ? -5.853 1.411 8.583 1.00 92.25 186 THR A CA 1
ATOM 1334 C C . THR A 1 186 ? -5.384 1.374 10.032 1.00 92.25 186 THR A C 1
ATOM 1336 O O . THR A 1 186 ? -6.194 1.117 10.918 1.00 92.25 186 THR A O 1
ATOM 1339 N N . ILE A 1 187 ? -4.123 1.731 10.300 1.00 92.75 187 ILE A N 1
ATOM 1340 C CA . ILE A 1 187 ? -3.590 1.844 11.667 1.00 92.75 187 ILE A CA 1
ATOM 1341 C C . ILE A 1 187 ? -4.418 2.836 12.489 1.00 92.75 187 ILE A C 1
ATOM 1343 O O . ILE A 1 187 ? -4.832 2.510 13.599 1.00 92.75 187 ILE A O 1
ATOM 1347 N N . ARG A 1 188 ? -4.707 4.027 11.945 1.00 94.31 188 ARG A N 1
ATOM 1348 C CA . ARG A 1 188 ? -5.523 5.033 12.648 1.00 94.31 188 ARG A CA 1
ATOM 1349 C C . ARG A 1 188 ? -6.928 4.515 12.947 1.00 94.31 188 ARG A C 1
ATOM 1351 O O . ARG A 1 188 ? -7.399 4.656 14.070 1.00 94.31 188 ARG A O 1
ATOM 1358 N N . SER A 1 189 ? -7.586 3.893 11.968 1.00 92.12 189 SER A N 1
ATOM 1359 C CA . SER A 1 189 ? -8.929 3.340 12.164 1.00 92.12 189 SER A CA 1
ATOM 1360 C C . SER A 1 189 ? -8.941 2.200 13.185 1.00 92.12 189 SER A C 1
ATOM 1362 O O . SER A 1 189 ? -9.833 2.153 14.032 1.00 92.12 189 SER A O 1
ATOM 1364 N N . LEU A 1 190 ? -7.953 1.303 13.139 1.00 91.62 190 LEU A N 1
ATOM 1365 C CA . LEU A 1 190 ? -7.846 0.196 14.084 1.00 91.62 190 LEU A CA 1
ATOM 1366 C C . LEU A 1 190 ? -7.528 0.694 15.498 1.00 91.62 190 LEU A C 1
ATOM 1368 O O . LEU A 1 190 ? -8.114 0.191 16.450 1.00 91.62 190 LEU A O 1
ATOM 1372 N N . GLY A 1 191 ? -6.687 1.722 15.633 1.00 94.44 191 GLY A N 1
ATOM 1373 C CA . GLY A 1 191 ? -6.409 2.381 16.910 1.00 94.44 191 GLY A CA 1
ATOM 1374 C C . GLY A 1 191 ? -7.676 2.926 17.572 1.00 94.44 191 GLY A C 1
ATOM 1375 O O . GLY A 1 191 ? -7.946 2.595 18.722 1.00 94.44 191 GLY A O 1
ATOM 1376 N N . VAL A 1 192 ? -8.513 3.650 16.819 1.00 95.94 192 VAL A N 1
ATOM 1377 C CA . VAL A 1 192 ? -9.813 4.144 17.321 1.00 95.94 192 VAL A CA 1
ATOM 1378 C C . VAL A 1 192 ? -10.730 2.990 17.737 1.00 95.94 192 VAL A C 1
ATOM 1380 O O . VAL A 1 192 ? -11.393 3.055 18.769 1.00 95.94 192 VAL A O 1
ATOM 1383 N N . LYS A 1 193 ? -10.770 1.896 16.963 1.00 94.06 193 LYS A N 1
ATOM 1384 C CA . LYS A 1 193 ? -11.562 0.712 17.336 1.00 94.06 193 LYS A CA 1
ATOM 1385 C C . LYS A 1 193 ? -11.060 0.062 18.625 1.00 94.06 193 LYS A C 1
ATOM 1387 O O . LYS A 1 193 ? -11.885 -0.348 19.440 1.00 94.06 193 LYS A O 1
ATOM 1392 N N . ILE A 1 194 ? -9.743 -0.033 18.807 1.00 94.94 194 ILE A N 1
ATOM 1393 C CA . ILE A 1 194 ? -9.130 -0.574 20.025 1.00 94.94 194 ILE A CA 1
ATOM 1394 C C . ILE A 1 194 ? -9.494 0.300 21.225 1.00 94.94 194 ILE A C 1
ATOM 1396 O O . ILE A 1 194 ? -9.948 -0.237 22.230 1.00 94.94 194 ILE A O 1
ATOM 1400 N N . GLU A 1 195 ? -9.375 1.622 21.107 1.00 96.25 195 GLU A N 1
ATOM 1401 C CA . GLU A 1 195 ? -9.732 2.564 22.173 1.00 96.25 195 GLU A CA 1
ATOM 1402 C C . GLU A 1 195 ? -11.209 2.441 22.570 1.00 96.25 195 GLU A C 1
ATOM 1404 O O . GLU A 1 195 ? -11.522 2.240 23.743 1.00 96.25 195 GLU A O 1
ATOM 1409 N N . ASN A 1 196 ? -12.116 2.441 21.590 1.00 96.00 196 ASN A N 1
ATOM 1410 C CA . ASN A 1 196 ? -13.550 2.284 21.842 1.00 96.00 196 ASN A CA 1
ATOM 1411 C C . ASN A 1 196 ? -13.883 0.935 22.499 1.00 96.00 196 ASN A C 1
ATOM 1413 O O . ASN A 1 196 ? -14.723 0.869 23.396 1.00 96.00 196 ASN A O 1
ATOM 1417 N N . THR A 1 197 ? -13.224 -0.146 22.070 1.00 96.19 197 THR A N 1
ATOM 1418 C CA . THR A 1 197 ? -13.448 -1.487 22.634 1.00 96.19 197 THR A CA 1
ATOM 1419 C C . THR A 1 197 ? -12.903 -1.583 24.057 1.00 96.19 197 THR A C 1
ATOM 1421 O O . THR A 1 197 ? -13.571 -2.134 24.928 1.00 96.19 197 THR A O 1
ATOM 1424 N N . ALA A 1 198 ? -11.729 -1.005 24.321 1.00 97.00 198 ALA A N 1
ATOM 1425 C CA . ALA A 1 198 ? -11.142 -0.954 25.655 1.00 97.00 198 ALA A CA 1
ATOM 1426 C C . ALA A 1 198 ? -12.001 -0.121 26.620 1.00 97.00 198 ALA A C 1
ATOM 1428 O O . ALA A 1 198 ? -12.237 -0.547 27.750 1.00 97.00 198 ALA A O 1
ATOM 1429 N N . ALA A 1 199 ? -12.530 1.020 26.166 1.00 97.56 199 ALA A N 1
ATOM 1430 C CA . ALA A 1 199 ? -13.447 1.843 26.950 1.00 97.56 199 ALA A CA 1
ATOM 1431 C C . ALA A 1 199 ? -14.743 1.086 27.282 1.00 97.56 199 ALA A C 1
ATOM 1433 O O . ALA A 1 199 ? -15.147 1.037 28.444 1.00 97.56 199 ALA A O 1
ATOM 1434 N N . ALA A 1 200 ? -15.358 0.429 26.292 1.00 97.00 200 ALA A N 1
ATOM 1435 C CA . ALA A 1 200 ? -16.542 -0.401 26.512 1.00 97.00 200 ALA A CA 1
ATOM 1436 C C . ALA A 1 200 ? -16.262 -1.554 27.492 1.00 97.00 200 ALA A C 1
ATOM 1438 O O . ALA A 1 200 ? -17.055 -1.800 28.400 1.00 97.00 200 ALA A O 1
ATOM 1439 N N . GLN A 1 201 ? -15.112 -2.221 27.358 1.00 96.69 201 GLN A N 1
ATOM 1440 C CA . GLN A 1 201 ? -14.690 -3.279 28.274 1.00 96.69 201 GLN A CA 1
ATOM 1441 C C . GLN A 1 201 ? -14.493 -2.757 29.705 1.00 96.69 201 GLN A C 1
ATOM 1443 O O . GLN A 1 201 ? -14.897 -3.437 30.647 1.00 96.69 201 GLN A O 1
ATOM 1448 N N . SER A 1 202 ? -13.903 -1.570 29.882 1.00 97.56 202 SER A N 1
ATOM 1449 C CA . SER A 1 202 ? -13.743 -0.944 31.202 1.00 97.56 202 SER A CA 1
ATOM 1450 C C . SER A 1 202 ? -15.096 -0.685 31.857 1.00 97.56 202 SER A C 1
ATOM 1452 O O . SER A 1 202 ? -15.291 -1.055 33.008 1.00 97.56 202 SER A O 1
ATOM 1454 N N . VAL A 1 203 ? -16.053 -0.127 31.108 1.00 96.81 203 VAL A N 1
ATOM 1455 C CA . VAL A 1 203 ? -17.402 0.164 31.619 1.00 96.81 203 VAL A CA 1
ATOM 1456 C C . VAL A 1 203 ? -18.131 -1.111 32.038 1.00 96.81 203 VAL A C 1
ATOM 1458 O O . VAL A 1 203 ? -18.728 -1.136 33.111 1.00 96.81 203 VAL A O 1
ATOM 1461 N N . ILE A 1 204 ? -18.071 -2.171 31.225 1.00 94.94 204 ILE A N 1
ATOM 1462 C CA . ILE A 1 204 ? -18.693 -3.460 31.563 1.00 94.94 204 ILE A CA 1
ATOM 1463 C C . ILE A 1 204 ? -18.060 -4.025 32.837 1.00 94.94 204 ILE A C 1
ATOM 1465 O O . ILE A 1 204 ? -18.767 -4.374 33.777 1.00 94.94 204 ILE A O 1
ATOM 1469 N N . ARG A 1 205 ? -16.724 -4.050 32.898 1.00 96.50 205 ARG A N 1
ATOM 1470 C CA . ARG A 1 205 ? -15.996 -4.593 34.044 1.00 96.50 205 ARG A CA 1
ATOM 1471 C C . ARG A 1 205 ? -16.303 -3.825 35.333 1.00 96.50 205 ARG A C 1
ATOM 1473 O O . ARG A 1 205 ? -16.533 -4.452 36.363 1.00 96.50 205 ARG A O 1
ATOM 1480 N N . ASP A 1 206 ? -16.332 -2.497 35.278 1.00 96.19 206 ASP A N 1
ATOM 1481 C CA . ASP A 1 206 ? -16.622 -1.656 36.442 1.00 96.19 206 ASP A CA 1
ATOM 1482 C C . ASP A 1 206 ? -18.088 -1.776 36.886 1.00 96.19 206 ASP A C 1
ATOM 1484 O O . ASP A 1 206 ? -18.362 -1.825 38.086 1.00 96.19 206 ASP A O 1
ATOM 1488 N N . ALA A 1 207 ? -19.034 -1.883 35.946 1.00 93.88 207 ALA A N 1
ATOM 1489 C CA . ALA A 1 207 ? -20.446 -2.110 36.258 1.00 93.88 207 ALA A CA 1
ATOM 1490 C C . ALA A 1 207 ? -20.675 -3.477 36.927 1.00 93.88 207 ALA A C 1
ATOM 1492 O O . ALA A 1 207 ? -21.389 -3.558 37.932 1.00 93.88 207 ALA A O 1
ATOM 1493 N N . ASP A 1 208 ? -20.026 -4.529 36.424 1.00 95.31 208 ASP A N 1
ATOM 1494 C CA . ASP A 1 208 ? -20.092 -5.869 37.009 1.00 95.31 208 ASP A CA 1
ATOM 1495 C C . ASP A 1 208 ? -19.485 -5.883 38.421 1.00 95.31 208 ASP A C 1
ATOM 1497 O O . ASP A 1 208 ? -20.094 -6.414 39.354 1.00 95.31 208 ASP A O 1
ATOM 1501 N N . PHE A 1 209 ? -18.341 -5.217 38.626 1.00 95.44 209 PHE A N 1
ATOM 1502 C CA . PHE A 1 209 ? -17.753 -5.062 39.960 1.00 95.44 209 PHE A CA 1
ATOM 1503 C C . PHE A 1 209 ? -18.648 -4.271 40.916 1.00 95.44 209 PHE A C 1
ATOM 1505 O O . PHE A 1 209 ? -18.772 -4.647 42.085 1.00 95.44 209 PHE A O 1
ATOM 1512 N N . ALA A 1 210 ? -19.278 -3.191 40.455 1.00 95.81 210 ALA A N 1
ATOM 1513 C CA . ALA A 1 210 ? -20.193 -2.403 41.275 1.00 95.81 210 ALA A CA 1
ATOM 1514 C C . ALA A 1 210 ? -21.429 -3.223 41.691 1.00 95.81 210 ALA A C 1
ATOM 1516 O O . ALA A 1 210 ? -21.847 -3.166 42.853 1.00 95.81 210 ALA A O 1
ATOM 1517 N N . SER A 1 211 ? -21.981 -4.024 40.776 1.00 96.31 211 SER A N 1
ATOM 1518 C CA . SER A 1 211 ? -23.098 -4.937 41.049 1.00 96.31 211 SER A CA 1
ATOM 1519 C C . SER A 1 211 ? -22.716 -6.005 42.077 1.00 96.31 211 SER A C 1
ATOM 1521 O O . SER A 1 211 ? -23.402 -6.163 43.092 1.00 96.31 211 SER A O 1
ATOM 1523 N N . GLU A 1 212 ? -21.576 -6.671 41.880 1.00 96.12 212 GLU A N 1
ATOM 1524 C CA . GLU A 1 212 ? -21.094 -7.711 42.792 1.00 96.12 212 GLU A CA 1
ATOM 1525 C C . GLU A 1 212 ? -20.781 -7.142 44.182 1.00 96.12 212 GLU A C 1
ATOM 1527 O O . GLU A 1 212 ? -21.205 -7.693 45.197 1.00 96.12 212 GLU A O 1
ATOM 1532 N N . THR A 1 213 ? -20.145 -5.970 44.248 1.00 96.12 213 THR A N 1
ATOM 1533 C CA . THR A 1 213 ? -19.862 -5.282 45.518 1.00 96.12 213 THR A CA 1
ATOM 1534 C C . THR A 1 213 ? -21.149 -4.877 46.238 1.00 96.12 213 THR A C 1
ATOM 1536 O O . THR A 1 213 ? -21.245 -5.003 47.461 1.00 96.12 213 THR A O 1
ATOM 1539 N N . THR A 1 214 ? -22.173 -4.436 45.502 1.00 97.19 214 THR A N 1
ATOM 1540 C CA . THR A 1 214 ? -23.490 -4.113 46.075 1.00 97.19 214 THR A CA 1
ATOM 1541 C C . THR A 1 214 ? -24.176 -5.363 46.619 1.00 97.19 214 THR A C 1
ATOM 1543 O O . THR A 1 214 ? -24.741 -5.327 47.713 1.00 97.19 214 THR A O 1
ATOM 1546 N N . ASN A 1 215 ? -24.110 -6.484 45.898 1.00 96.75 215 ASN A N 1
ATOM 1547 C CA . ASN A 1 215 ? -24.671 -7.760 46.344 1.00 96.75 215 ASN A CA 1
ATOM 1548 C C . ASN A 1 215 ? -23.937 -8.308 47.572 1.00 96.75 215 ASN A C 1
ATOM 1550 O O . ASN A 1 215 ? -24.588 -8.745 48.526 1.00 96.75 215 ASN A O 1
ATOM 1554 N N . LEU A 1 216 ? -22.608 -8.221 47.588 1.00 97.50 216 LEU A N 1
ATOM 1555 C CA . LEU A 1 216 ? -21.777 -8.578 48.733 1.00 97.50 216 LEU A CA 1
ATOM 1556 C C . LEU A 1 216 ? -22.125 -7.714 49.953 1.00 97.50 216 LEU A C 1
ATOM 1558 O O . LEU A 1 216 ? -22.381 -8.250 51.030 1.00 97.50 216 LEU A O 1
ATOM 1562 N N . THR A 1 217 ? -22.219 -6.394 49.776 1.00 96.94 217 THR A N 1
ATOM 1563 C CA . THR A 1 217 ? -22.583 -5.454 50.849 1.00 96.94 217 THR A CA 1
ATOM 1564 C C . THR A 1 217 ? -23.998 -5.724 51.360 1.00 96.94 217 THR A C 1
ATOM 1566 O O . THR A 1 217 ? -24.213 -5.800 52.568 1.00 96.94 217 THR A O 1
ATOM 1569 N N . ARG A 1 218 ? -24.973 -5.951 50.466 1.00 96.56 218 ARG A N 1
ATOM 1570 C CA . ARG A 1 218 ? -26.342 -6.337 50.846 1.00 96.56 218 ARG A CA 1
ATOM 1571 C C . ARG A 1 218 ? -26.340 -7.629 51.661 1.00 96.56 218 ARG A C 1
ATOM 1573 O O . ARG A 1 218 ? -27.021 -7.700 52.679 1.00 96.56 218 ARG A O 1
ATOM 1580 N N . SER A 1 219 ? -25.565 -8.625 51.239 1.00 97.69 219 SER A N 1
ATOM 1581 C CA . SER A 1 219 ? -25.454 -9.908 51.940 1.00 97.69 219 SER A CA 1
ATOM 1582 C C . SER A 1 219 ? -24.831 -9.738 53.327 1.00 97.69 219 SER A C 1
ATOM 1584 O O . SER A 1 219 ? -25.341 -10.294 54.294 1.00 97.69 219 SER A O 1
ATOM 1586 N N . GLN A 1 220 ? -23.794 -8.907 53.459 1.00 96.00 220 GLN A N 1
ATOM 1587 C CA . GLN A 1 220 ? -23.188 -8.571 54.753 1.00 96.00 220 GLN A CA 1
ATOM 1588 C C . GLN A 1 220 ? -24.175 -7.841 55.678 1.00 96.00 220 GLN A C 1
ATOM 1590 O O . GLN A 1 220 ? -24.313 -8.226 56.838 1.00 96.00 220 GLN A O 1
ATOM 1595 N N . ILE A 1 221 ? -24.923 -6.857 55.163 1.00 95.31 221 ILE A N 1
ATOM 1596 C CA . ILE A 1 221 ? -25.971 -6.155 55.925 1.00 95.31 221 ILE A CA 1
ATOM 1597 C C . ILE A 1 221 ? -27.059 -7.134 56.381 1.00 95.31 221 ILE A C 1
ATOM 1599 O O . ILE A 1 221 ? -27.471 -7.083 57.537 1.00 95.31 221 ILE A O 1
ATOM 1603 N N . LEU A 1 222 ? -27.509 -8.043 55.510 1.00 96.31 222 LEU A N 1
ATOM 1604 C CA . LEU A 1 222 ? -28.504 -9.060 55.862 1.00 96.31 222 LEU A CA 1
ATOM 1605 C C . LEU A 1 222 ? -27.999 -10.009 56.951 1.00 96.31 222 LEU A C 1
ATOM 1607 O O . LEU A 1 222 ? -28.763 -10.338 57.857 1.00 96.31 222 LEU A O 1
ATOM 1611 N N . ILE A 1 223 ? -26.728 -10.416 56.905 1.00 96.00 223 ILE A N 1
ATOM 1612 C CA . ILE A 1 223 ? -26.116 -11.253 57.947 1.00 96.00 223 ILE A CA 1
ATOM 1613 C C . ILE A 1 223 ? -26.090 -10.500 59.286 1.00 96.00 223 ILE A C 1
ATOM 1615 O O . ILE A 1 223 ? -26.557 -11.040 60.287 1.00 96.00 223 ILE A O 1
ATOM 1619 N N . SER A 1 224 ? -25.634 -9.243 59.314 1.00 94.44 224 SER A N 1
ATOM 1620 C CA . SER A 1 224 ? -25.621 -8.423 60.538 1.00 94.44 224 SER A CA 1
ATOM 1621 C C . SER A 1 224 ? -27.024 -8.083 61.065 1.00 94.44 224 SER A C 1
ATOM 1623 O O . SER A 1 224 ? -27.234 -8.010 62.274 1.00 94.44 224 SER A O 1
ATOM 1625 N N . ALA A 1 225 ? -28.005 -7.887 60.181 1.00 94.31 225 ALA A N 1
ATOM 1626 C CA . ALA A 1 225 ? -29.397 -7.692 60.574 1.00 94.31 225 ALA A CA 1
ATOM 1627 C C . ALA A 1 225 ? -29.993 -8.981 61.153 1.00 94.31 225 ALA A C 1
ATOM 1629 O O . ALA A 1 225 ? -30.671 -8.931 62.174 1.00 94.31 225 ALA A O 1
ATOM 1630 N N . SER A 1 226 ? -29.696 -10.136 60.552 1.00 94.12 226 SER A N 1
ATOM 1631 C CA . SER A 1 226 ? -30.168 -11.441 61.029 1.00 94.12 226 SER A CA 1
ATOM 1632 C C . SER A 1 226 ? -29.627 -11.765 62.421 1.00 94.12 226 SER A C 1
ATOM 1634 O O . SER A 1 226 ? -30.382 -12.244 63.262 1.00 94.12 226 SER A O 1
ATOM 1636 N N . THR A 1 227 ? -28.358 -11.454 62.709 1.00 93.19 227 THR A N 1
ATOM 1637 C CA . THR A 1 227 ? -27.788 -11.648 64.054 1.00 93.19 227 THR A CA 1
ATOM 1638 C C . THR A 1 227 ? -28.390 -10.695 65.089 1.00 93.19 227 THR A C 1
ATOM 1640 O O . THR A 1 227 ? -28.652 -11.112 66.216 1.00 93.19 227 THR A O 1
ATOM 1643 N N . ASN A 1 228 ? -28.670 -9.440 64.724 1.00 92.12 228 ASN A N 1
ATOM 1644 C CA . ASN A 1 228 ? -29.321 -8.483 65.624 1.00 92.12 228 ASN A CA 1
ATOM 1645 C C . ASN A 1 228 ? -30.795 -8.849 65.890 1.00 92.12 228 ASN A C 1
ATOM 1647 O O . ASN A 1 228 ? -31.236 -8.856 67.035 1.00 92.12 228 ASN A O 1
ATOM 1651 N N . ILE A 1 229 ? -31.546 -9.240 64.854 1.00 88.94 229 ILE A N 1
ATOM 1652 C CA . ILE A 1 229 ? -32.923 -9.739 64.992 1.00 88.94 229 ILE A CA 1
ATOM 1653 C C . ILE A 1 229 ? -32.953 -11.003 65.856 1.00 88.94 229 ILE A C 1
ATOM 1655 O O . ILE A 1 229 ? -33.836 -11.124 66.698 1.00 88.94 229 ILE A O 1
ATOM 1659 N N . LEU A 1 230 ? -31.985 -11.912 65.698 1.00 90.25 230 LEU A N 1
ATOM 1660 C CA . LEU A 1 230 ? -31.875 -13.104 66.541 1.00 90.25 230 LEU A CA 1
ATOM 1661 C C . LEU A 1 230 ? -31.661 -12.737 68.020 1.00 90.25 230 LEU A C 1
ATOM 1663 O O . LEU A 1 230 ? -32.338 -13.282 68.883 1.00 90.25 230 LEU A O 1
ATOM 1667 N N . SER A 1 231 ? -30.801 -11.757 68.311 1.00 88.56 231 SER A N 1
ATOM 1668 C CA . SER A 1 231 ? -30.602 -11.221 69.670 1.00 88.56 231 SER A CA 1
ATOM 1669 C C . SER A 1 231 ? -31.880 -10.592 70.259 1.00 88.56 231 SER A C 1
ATOM 1671 O O . SER A 1 231 ? -32.222 -10.802 71.427 1.00 88.56 231 SER A O 1
ATOM 1673 N N . ILE A 1 232 ? -32.639 -9.850 69.446 1.00 84.81 232 ILE A N 1
ATOM 1674 C CA . ILE A 1 232 ? -33.934 -9.276 69.851 1.00 84.81 232 ILE A CA 1
ATOM 1675 C C . ILE A 1 232 ? -34.972 -10.386 70.089 1.00 84.81 232 ILE A C 1
ATOM 1677 O O . ILE A 1 232 ? -35.733 -10.323 71.053 1.00 84.81 232 ILE A O 1
ATOM 1681 N N . ALA A 1 233 ? -34.988 -11.420 69.246 1.00 86.50 233 ALA A N 1
ATOM 1682 C CA . ALA A 1 233 ? -35.887 -12.562 69.380 1.00 86.50 233 ALA A CA 1
ATOM 1683 C C . ALA A 1 233 ? -35.592 -13.403 70.634 1.00 86.50 233 ALA A C 1
ATOM 1685 O O . ALA A 1 233 ? -36.537 -13.887 71.250 1.00 86.50 233 ALA A O 1
ATOM 1686 N N . ASP A 1 234 ? -34.325 -13.529 71.042 1.00 84.31 234 ASP A N 1
ATOM 1687 C CA . ASP A 1 234 ? -33.932 -14.206 72.289 1.00 84.31 234 ASP A CA 1
ATOM 1688 C C . ASP A 1 234 ? -34.272 -13.384 73.545 1.00 84.31 234 ASP A C 1
ATOM 1690 O O . ASP A 1 234 ? -34.673 -13.936 74.572 1.00 84.31 234 ASP A O 1
ATOM 1694 N N . SER A 1 235 ? -34.142 -12.056 73.483 1.00 86.69 235 SER A N 1
ATOM 1695 C CA . SER A 1 235 ? -34.399 -11.173 74.633 1.00 86.69 235 SER A CA 1
ATOM 1696 C C . SER A 1 235 ? -35.887 -10.890 74.877 1.00 86.69 235 SER A C 1
ATOM 1698 O O . SER A 1 235 ? -36.312 -10.802 76.032 1.00 86.69 235 SER A O 1
ATOM 1700 N N . ALA A 1 236 ? -36.706 -10.817 73.825 1.00 85.44 236 ALA A N 1
ATOM 1701 C CA . ALA A 1 236 ? -38.145 -10.563 73.924 1.00 85.44 236 ALA A CA 1
ATOM 1702 C C . ALA A 1 236 ? -38.927 -11.531 74.855 1.00 85.44 236 ALA A C 1
ATOM 1704 O O . ALA A 1 236 ? -39.684 -11.047 75.704 1.00 85.44 236 ALA A O 1
ATOM 1705 N N . PRO A 1 237 ? -38.776 -12.872 74.774 1.00 83.56 237 PRO A N 1
ATOM 1706 C CA . PRO A 1 237 ? -39.484 -13.795 75.663 1.00 83.56 237 PRO A CA 1
ATOM 1707 C C . PRO A 1 237 ? -39.018 -13.700 77.123 1.00 83.56 237 PRO A C 1
ATOM 1709 O O . PRO A 1 237 ? -39.829 -13.903 78.027 1.00 83.56 237 PRO A O 1
ATOM 1712 N N . GLN A 1 238 ? -37.755 -13.337 77.385 1.00 80.12 238 GLN A N 1
ATOM 1713 C CA . GLN A 1 238 ? -37.284 -13.132 78.761 1.00 80.12 238 GLN A CA 1
ATOM 1714 C C . GLN A 1 238 ? -37.944 -11.921 79.426 1.00 80.12 238 GLN A C 1
ATOM 1716 O O . GLN A 1 238 ? -38.321 -11.994 80.596 1.00 80.12 238 GLN A O 1
ATOM 1721 N N . SER A 1 239 ? -38.145 -10.830 78.686 1.00 78.44 239 SER A N 1
ATOM 1722 C CA . SER A 1 239 ? -38.860 -9.655 79.197 1.00 78.44 239 SER A CA 1
ATOM 1723 C C . SER A 1 239 ? -40.338 -9.946 79.473 1.00 78.44 239 SER A C 1
ATOM 1725 O O . SER A 1 239 ? -40.895 -9.426 80.435 1.00 78.44 239 SER A O 1
ATOM 1727 N N . ALA A 1 240 ? -40.972 -10.810 78.673 1.00 76.38 240 ALA A N 1
ATOM 1728 C CA . ALA A 1 240 ? -42.354 -11.232 78.907 1.00 76.38 240 ALA A CA 1
ATOM 1729 C C . ALA A 1 240 ? -42.500 -12.091 80.177 1.00 76.38 240 ALA A C 1
ATOM 1731 O O . ALA A 1 240 ? -43.465 -11.928 80.921 1.00 76.38 240 ALA A O 1
ATOM 1732 N N . LEU A 1 241 ? -41.530 -12.965 80.467 1.00 76.00 241 LEU A N 1
ATOM 1733 C CA . LEU A 1 241 ? -41.524 -13.772 81.693 1.00 76.00 241 LEU A CA 1
ATOM 1734 C C . LEU A 1 241 ? -41.347 -12.924 82.963 1.00 76.00 241 LEU A C 1
ATOM 1736 O O . LEU A 1 241 ? -41.946 -13.246 83.983 1.00 76.00 241 LEU A O 1
ATOM 1740 N N . GLN A 1 242 ? -40.601 -11.816 82.898 1.00 78.75 242 GLN A N 1
ATOM 1741 C CA . GLN A 1 242 ? -40.473 -10.865 84.017 1.00 78.75 242 GLN A CA 1
ATOM 1742 C C . GLN A 1 242 ? -41.768 -10.101 84.336 1.00 78.75 242 GLN A C 1
ATOM 1744 O O . GLN A 1 242 ? -41.869 -9.500 85.399 1.00 78.75 242 GLN A O 1
ATOM 1749 N N . LEU A 1 243 ? -42.746 -10.097 83.425 1.00 76.25 243 LEU A N 1
ATOM 1750 C CA . LEU A 1 243 ? -44.056 -9.475 83.637 1.00 76.25 243 LEU A CA 1
ATOM 1751 C C . LEU A 1 243 ? -45.123 -10.472 84.119 1.00 76.25 243 LEU A C 1
ATOM 1753 O O . LEU A 1 243 ? -46.237 -10.052 84.429 1.00 76.25 243 LEU A O 1
ATOM 1757 N N . LEU A 1 244 ? -44.813 -11.774 84.151 1.00 67.94 244 LEU A N 1
ATOM 1758 C CA . LEU A 1 244 ? -45.745 -12.838 84.543 1.00 67.94 244 LEU A CA 1
ATOM 1759 C C . LEU A 1 244 ? -45.356 -13.551 85.853 1.00 67.94 244 LEU A C 1
ATOM 1761 O O . LEU A 1 244 ? -46.199 -14.238 86.428 1.00 67.94 244 LEU A O 1
ATOM 1765 N N . GLY A 1 245 ? -44.110 -13.406 86.314 1.00 63.06 245 GLY A N 1
ATOM 1766 C CA . GLY A 1 245 ? -43.631 -13.890 87.617 1.00 63.06 245 GLY A CA 1
ATOM 1767 C C . GLY A 1 245 ? -43.527 -12.770 88.639 1.00 63.06 245 GLY A C 1
ATOM 1768 O O . GLY A 1 245 ? -43.783 -13.059 89.827 1.00 63.06 245 GLY A O 1
#